Protein AF-0000000074539553 (afdb_homodimer)

Sequence (366 aa):
MFPEIEEIRRKRKKLGLSQKKLAELVGVSQPLIARIEAGKFDPKLSLVKKMLRVLEEIEGGRVEARVVMNSPVIFVSPSDSLKTVAELMTEKEISQLPVMENDKLVGGVTEADVVRAVLEKGEGAESIRVREVMGDPFPVVDPEESVNVVSKLLMEHPAVLVVQGEKVVGIITKQDVMRFLTKMFPEIEEIRRKRKKLGLSQKKLAELVGVSQPLIARIEAGKFDPKLSLVKKMLRVLEEIEGGRVEARVVMNSPVIFVSPSDSLKTVAELMTEKEISQLPVMENDKLVGGVTEADVVRAVLEKGEGAESIRVREVMGDPFPVVDPEESVNVVSKLLMEHPAVLVVQGEKVVGIITKQDVMRFLTK

Radius of gyration: 26.43 Å; Cα contacts (8 Å, |Δi|>4): 628; chains: 2; bounding box: 55×88×48 Å

Structure (mmCIF, N/CA/C/O backbone):
data_AF-0000000074539553-model_v1
#
loop_
_entity.id
_entity.type
_entity.pdbx_description
1 polymer 'Inosine monophosphate dehydrogenase (GuaB-2)'
#
loop_
_atom_site.group_PDB
_atom_site.id
_atom_site.type_symbol
_atom_site.label_atom_id
_atom_site.label_alt_id
_atom_site.label_comp_id
_atom_site.label_asym_id
_atom_site.label_entity_id
_atom_site.label_seq_id
_atom_site.pdbx_PDB_ins_code
_atom_site.Cartn_x
_atom_site.Cartn_y
_atom_site.Cartn_z
_atom_site.occupancy
_atom_site.B_iso_or_equiv
_atom_site.auth_seq_id
_atom_site.auth_comp_id
_atom_site.auth_asym_id
_atom_site.auth_atom_id
_atom_site.pdbx_PDB_model_num
ATOM 1 N N . MET A 1 1 ? 14.641 38.094 13.625 1 54.31 1 MET A N 1
ATOM 2 C CA . MET A 1 1 ? 13.398 37.406 13.93 1 54.31 1 MET A CA 1
ATOM 3 C C . MET A 1 1 ? 13.5 35.938 13.57 1 54.31 1 MET A C 1
ATOM 5 O O . MET A 1 1 ? 14.062 35.594 12.531 1 54.31 1 MET A O 1
ATOM 9 N N . PHE A 1 2 ? 13.281 35.094 14.555 1 71.69 2 PHE A N 1
ATOM 10 C CA . PHE A 1 2 ? 13.477 33.656 14.336 1 71.69 2 PHE A CA 1
ATOM 11 C C . PHE A 1 2 ? 12.477 33.125 13.328 1 71.69 2 PHE A C 1
ATOM 13 O O . PHE A 1 2 ? 11.305 33.5 13.344 1 71.69 2 PHE A O 1
ATOM 20 N N . PRO A 1 3 ? 12.953 32.625 12.219 1 73.06 3 PRO A N 1
ATOM 21 C CA . PRO A 1 3 ? 12.109 32.094 11.148 1 73.06 3 PRO A CA 1
ATOM 22 C C . PRO A 1 3 ? 10.867 31.375 11.688 1 73.06 3 PRO A C 1
ATOM 24 O O . PRO A 1 3 ? 9.789 31.453 11.086 1 73.06 3 PRO A O 1
ATOM 27 N N . GLU A 1 4 ? 10.984 30.859 12.805 1 80.75 4 GLU A N 1
ATOM 28 C CA . GLU A 1 4 ? 9.867 30.125 13.398 1 80.75 4 GLU A CA 1
ATOM 29 C C . GLU A 1 4 ? 8.773 31.094 13.867 1 80.75 4 GLU A C 1
ATOM 31 O O . GLU A 1 4 ? 7.582 30.781 13.766 1 80.75 4 GLU A O 1
ATOM 36 N N . ILE A 1 5 ? 9.219 32.281 14.367 1 86.06 5 ILE A N 1
ATOM 37 C CA . ILE A 1 5 ? 8.266 33.25 14.875 1 86.06 5 ILE A CA 1
ATOM 38 C C . ILE A 1 5 ? 7.453 33.844 13.727 1 86.06 5 ILE A C 1
ATOM 40 O O . ILE A 1 5 ? 6.238 34 13.836 1 86.06 5 ILE A O 1
ATOM 44 N N . GLU A 1 6 ? 8.125 34.125 12.641 1 87.62 6 GLU A N 1
ATOM 45 C CA . GLU A 1 6 ? 7.453 34.625 11.438 1 87.62 6 GLU A CA 1
ATOM 46 C C . GLU A 1 6 ? 6.457 33.594 10.914 1 87.62 6 GLU A C 1
ATOM 48 O O . GLU A 1 6 ? 5.375 33.969 10.445 1 87.62 6 GLU A O 1
ATOM 53 N N . GLU A 1 7 ? 6.816 32.375 10.992 1 84.69 7 GLU A N 1
ATOM 54 C CA . GLU A 1 7 ? 5.949 31.297 10.555 1 84.69 7 GLU A CA 1
ATOM 55 C C . GLU A 1 7 ? 4.688 31.219 11.406 1 84.69 7 GLU A C 1
ATOM 57 O O . GLU A 1 7 ? 3.598 30.953 10.891 1 84.69 7 GLU A O 1
ATOM 62 N N . ILE A 1 8 ? 4.824 31.5 12.68 1 88.06 8 ILE A N 1
ATOM 63 C CA . ILE A 1 8 ? 3.688 31.453 13.594 1 88.06 8 ILE A CA 1
ATOM 64 C C . ILE A 1 8 ? 2.684 32.531 13.219 1 88.06 8 ILE A C 1
ATOM 66 O O . ILE A 1 8 ? 1.488 32.281 13.086 1 88.06 8 ILE A O 1
ATOM 70 N N . ARG A 1 9 ? 3.189 33.719 13.016 1 88.56 9 ARG A N 1
ATOM 71 C CA . ARG A 1 9 ? 2.336 34.812 12.633 1 88.56 9 ARG A CA 1
ATOM 72 C C . ARG A 1 9 ? 1.644 34.531 11.297 1 88.56 9 ARG A C 1
ATOM 74 O O . ARG A 1 9 ? 0.428 34.719 11.18 1 88.56 9 ARG A O 1
ATOM 81 N N . ARG A 1 10 ? 2.406 34.094 10.367 1 86.81 10 ARG A N 1
ATOM 82 C CA . ARG A 1 10 ? 1.883 33.812 9.031 1 86.81 10 ARG A CA 1
ATOM 83 C C . ARG A 1 10 ? 0.799 32.75 9.078 1 86.81 10 ARG A C 1
ATOM 85 O O . ARG A 1 10 ? -0.28 32.906 8.508 1 86.81 10 ARG A O 1
ATOM 92 N N . LYS A 1 11 ? 1.085 31.641 9.758 1 81.19 11 LYS A N 1
ATOM 93 C CA . LYS A 1 11 ? 0.145 30.531 9.859 1 81.19 11 LYS A CA 1
ATOM 94 C C . LYS A 1 11 ? -1.115 30.938 10.617 1 81.19 11 LYS A C 1
ATOM 96 O O . LYS A 1 11 ? -2.227 30.578 10.219 1 81.19 11 LYS A O 1
ATOM 101 N N . ARG A 1 12 ? -0.962 31.719 11.664 1 88.31 12 ARG A N 1
ATOM 102 C CA . ARG A 1 12 ? -2.105 32.188 12.445 1 88.31 12 ARG A CA 1
ATOM 103 C C . ARG A 1 12 ? -3.031 33.062 11.586 1 88.31 12 ARG A C 1
ATOM 105 O O . ARG A 1 12 ? -4.246 32.844 11.562 1 88.31 12 ARG A O 1
ATOM 112 N N . LYS A 1 13 ? -2.404 33.938 10.844 1 87.44 13 LYS A N 1
ATOM 113 C CA . LYS A 1 13 ? -3.188 34.844 9.992 1 87.44 13 LYS A CA 1
ATOM 114 C C . LYS A 1 13 ? -3.867 34.062 8.867 1 87.44 13 LYS A C 1
ATOM 116 O O . LYS A 1 13 ? -5.039 34.312 8.562 1 87.44 13 LYS A O 1
ATOM 121 N N . LYS A 1 14 ? -3.086 33.156 8.328 1 79.75 14 LYS A N 1
ATOM 122 C CA . LYS A 1 14 ? -3.629 32.312 7.254 1 79.75 14 LYS A CA 1
ATOM 123 C C . LYS A 1 14 ? -4.836 31.516 7.734 1 79.75 14 LYS A C 1
ATOM 125 O O . LYS A 1 14 ? -5.789 31.312 6.98 1 79.75 14 LYS A O 1
ATOM 130 N N . LEU A 1 15 ? -4.801 31.062 9 1 80.06 15 LEU A N 1
ATOM 131 C CA . LEU A 1 15 ? -5.84 30.234 9.602 1 80.06 15 LEU A CA 1
ATOM 132 C C . LEU A 1 15 ? -6.98 31.094 10.133 1 80.06 15 LEU A C 1
ATOM 134 O O . LEU A 1 15 ? -7.973 30.578 10.648 1 80.06 15 LEU A O 1
ATOM 138 N N . GLY A 1 16 ? -6.75 32.438 10.023 1 81.12 16 GLY A N 1
ATOM 139 C CA . GLY A 1 16 ? -7.754 33.375 10.508 1 81.12 16 GLY A CA 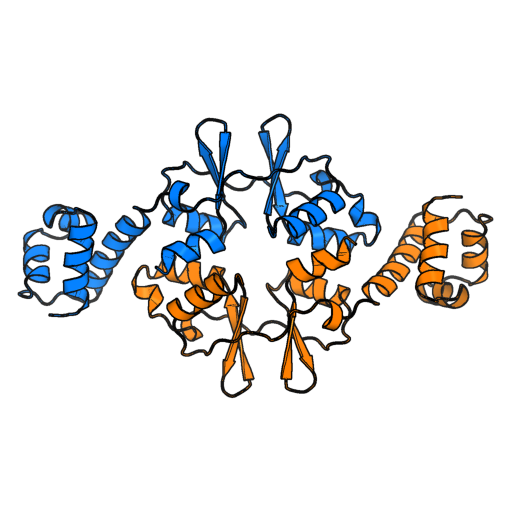1
ATOM 140 C C . GLY A 1 16 ? -7.848 33.406 12.023 1 81.12 16 GLY A C 1
ATOM 141 O O . GLY A 1 16 ? -8.906 33.719 12.578 1 81.12 16 GLY A O 1
ATOM 142 N N . LEU A 1 17 ? -6.77 33.062 12.664 1 87.75 17 LEU A N 1
ATOM 143 C CA . LEU A 1 17 ? -6.766 33.062 14.117 1 87.75 17 LEU A CA 1
ATOM 144 C C . LEU A 1 17 ? -6.289 34.406 14.656 1 87.75 17 LEU A C 1
ATOM 146 O O . LEU A 1 17 ? -5.301 34.969 14.164 1 87.75 17 LEU A O 1
ATOM 150 N N . SER A 1 18 ? -7.023 34.938 15.648 1 91.19 18 SER A N 1
ATOM 151 C CA . SER A 1 18 ? -6.516 36.094 16.406 1 91.19 18 SER A CA 1
ATOM 152 C C . SER A 1 18 ? -5.402 35.656 17.359 1 91.19 18 SER A C 1
ATOM 154 O O . SER A 1 18 ? -5.211 34.469 17.609 1 91.19 18 SER A O 1
ATOM 156 N N . GLN A 1 19 ? -4.684 36.719 17.719 1 93.94 19 GLN A N 1
ATOM 157 C CA . GLN A 1 19 ? -3.664 36.438 18.734 1 93.94 19 GLN A CA 1
ATOM 158 C C . GLN A 1 19 ? -4.293 35.938 20.031 1 93.94 19 GLN A C 1
ATOM 160 O O . GLN A 1 19 ? -3.73 35.094 20.703 1 93.94 19 GLN A O 1
ATOM 165 N N . LYS A 1 20 ? -5.445 36.375 20.297 1 93.88 20 LYS A N 1
ATOM 166 C CA . LYS A 1 20 ? -6.199 35.969 21.469 1 93.88 20 LYS A CA 1
ATOM 167 C C . LYS A 1 20 ? -6.555 34.469 21.375 1 93.88 20 LYS A C 1
ATOM 169 O O . LYS A 1 20 ? -6.355 33.719 22.344 1 93.88 20 LYS A O 1
ATOM 174 N N . LYS A 1 21 ? -7 34.094 20.281 1 91.81 21 LYS A N 1
ATOM 175 C CA . LYS A 1 21 ? -7.43 32.719 20.094 1 91.81 21 LYS A CA 1
ATOM 176 C C . LYS A 1 21 ? -6.246 31.75 20.172 1 91.81 21 LYS A C 1
ATOM 178 O O . LYS A 1 21 ? -6.344 30.672 20.766 1 91.81 21 LYS A O 1
ATOM 183 N N . LEU A 1 22 ? -5.195 32.125 19.531 1 93.12 22 LEU A N 1
ATOM 184 C CA . LEU A 1 22 ? -4.004 31.297 19.625 1 93.12 22 LEU A CA 1
ATOM 185 C C . LEU A 1 22 ? -3.539 31.156 21.062 1 93.12 22 LEU A C 1
ATOM 187 O O . LEU A 1 22 ? -3.176 30.047 21.5 1 93.12 22 LEU A O 1
ATOM 191 N N . ALA A 1 23 ? -3.562 32.25 21.828 1 94.25 23 ALA A N 1
ATOM 192 C CA . ALA A 1 23 ? -3.168 32.25 23.234 1 94.25 23 ALA A CA 1
ATOM 193 C C . ALA A 1 23 ? -4.016 31.266 24.031 1 94.25 23 ALA A C 1
ATOM 195 O O . ALA A 1 23 ? -3.488 30.484 24.828 1 94.25 23 ALA A O 1
ATOM 196 N N . GLU A 1 24 ? -5.27 31.281 23.766 1 92.25 24 GLU A N 1
ATOM 197 C CA . GLU A 1 24 ? -6.199 30.375 24.438 1 92.25 24 GLU A CA 1
ATOM 198 C C . GLU A 1 24 ? -5.867 28.922 24.141 1 92.25 24 GLU A C 1
ATOM 200 O O . GLU A 1 24 ? -5.883 28.078 25.047 1 92.25 24 GLU A O 1
ATOM 205 N N . LEU A 1 25 ? -5.527 28.688 22.938 1 88.44 25 LEU A N 1
ATOM 206 C CA . LEU A 1 25 ? -5.281 27.328 22.484 1 88.44 25 LEU A CA 1
ATOM 207 C C . LEU A 1 25 ? -3.965 26.797 23.047 1 88.44 25 LEU A C 1
ATOM 209 O O . LEU A 1 25 ? -3.852 25.609 23.359 1 88.44 25 LEU A O 1
ATOM 213 N N . VAL A 1 26 ? -3.041 27.641 23.188 1 91.5 26 VAL A N 1
ATOM 214 C CA . VAL A 1 26 ? -1.708 27.281 23.641 1 91.5 26 VAL A CA 1
ATOM 215 C C . VAL A 1 26 ? -1.676 27.266 25.172 1 91.5 26 VAL A C 1
ATOM 217 O O . VAL A 1 26 ? -0.906 26.516 25.781 1 91.5 26 VAL A O 1
ATOM 220 N N . GLY A 1 27 ? -2.535 28 25.75 1 92.12 27 GLY A N 1
ATOM 221 C CA . GLY A 1 27 ? -2.596 28.094 27.203 1 92.12 27 GLY A CA 1
ATOM 222 C C . GLY A 1 27 ? -1.69 29.188 27.766 1 92.12 27 GLY A C 1
ATOM 223 O O . GLY A 1 27 ? -1.019 28.969 28.781 1 92.12 27 GLY A O 1
ATOM 224 N N . VAL A 1 28 ? -1.568 30.266 27.078 1 94.81 28 VAL A N 1
ATOM 225 C CA . VAL A 1 28 ? -0.784 31.406 27.531 1 94.81 28 VAL A CA 1
ATOM 226 C C . VAL A 1 28 ? -1.599 32.688 27.375 1 94.81 28 VAL A C 1
ATOM 228 O O . VAL A 1 28 ? -2.736 32.656 26.906 1 94.81 28 VAL A O 1
ATOM 231 N N . SER A 1 29 ? -0.999 33.781 27.844 1 94.38 29 SER A N 1
ATOM 232 C CA . SER A 1 29 ? -1.688 35.062 27.734 1 94.38 29 SER A CA 1
ATOM 233 C C . SER A 1 29 ? -1.54 35.656 26.344 1 94.38 29 SER A C 1
ATOM 235 O O . SER A 1 29 ? -0.539 35.406 25.656 1 94.38 29 SER A O 1
ATOM 237 N N . GLN A 1 30 ? -2.604 36.469 25.891 1 94.94 30 GLN A N 1
ATOM 238 C CA . GLN A 1 30 ? -2.578 37.094 24.578 1 94.94 30 GLN A CA 1
ATOM 239 C C . GLN A 1 30 ? -1.402 38.062 24.453 1 94.94 30 GLN A C 1
ATOM 241 O O . GLN A 1 30 ? -0.729 38.125 23.422 1 94.94 30 GLN A O 1
ATOM 246 N N . PRO A 1 31 ? -1.051 38.844 25.547 1 95.31 31 PRO A N 1
ATOM 247 C CA . PRO A 1 31 ? 0.094 39.75 25.422 1 95.31 31 PRO A CA 1
ATOM 248 C C . PRO A 1 31 ? 1.406 39 25.172 1 95.31 31 PRO A C 1
ATOM 250 O O . PRO A 1 31 ? 2.256 39.469 24.422 1 95.31 31 PRO A O 1
ATOM 253 N N . LEU A 1 32 ? 1.465 37.844 25.703 1 94.62 32 LEU A N 1
ATOM 254 C CA . LEU A 1 32 ? 2.67 37.062 25.469 1 94.62 32 LEU A CA 1
ATOM 255 C C . LEU A 1 32 ? 2.801 36.688 24 1 94.62 32 LEU A C 1
ATOM 257 O O . LEU A 1 32 ? 3.881 36.812 23.422 1 94.62 32 LEU A O 1
ATOM 261 N N . ILE A 1 33 ? 1.678 36.188 23.406 1 95.06 33 ILE A N 1
ATOM 262 C CA . ILE A 1 33 ? 1.68 35.875 21.984 1 95.06 33 ILE A CA 1
ATOM 263 C C . ILE A 1 33 ? 2.072 37.125 21.172 1 95.06 33 ILE A C 1
ATOM 265 O O . ILE A 1 33 ? 2.883 37.031 20.25 1 95.06 33 ILE A O 1
ATOM 269 N N . ALA A 1 34 ? 1.553 38.312 21.516 1 94 34 ALA A N 1
ATOM 270 C CA . ALA A 1 34 ? 1.818 39.562 20.828 1 94 34 ALA A CA 1
ATOM 271 C C . ALA A 1 34 ? 3.299 39.938 20.891 1 94 34 ALA A C 1
ATOM 273 O O . ALA A 1 34 ? 3.895 40.312 19.891 1 94 34 ALA A O 1
ATOM 274 N N . ARG A 1 35 ? 3.9 39.719 22.047 1 94 35 ARG A N 1
ATOM 275 C CA . ARG A 1 35 ? 5.309 40.062 22.234 1 94 35 ARG A CA 1
ATOM 276 C C . ARG A 1 35 ? 6.203 39.094 21.438 1 94 35 ARG A C 1
ATOM 278 O O . ARG A 1 35 ? 7.219 39.531 20.891 1 94 35 ARG A O 1
ATOM 285 N N . ILE A 1 36 ? 5.758 37.906 21.375 1 93.06 36 ILE A N 1
ATOM 286 C CA . ILE A 1 36 ? 6.516 36.906 20.625 1 93.06 36 ILE A CA 1
ATOM 287 C C . ILE A 1 36 ? 6.492 37.25 19.141 1 93.06 36 ILE A C 1
ATOM 289 O O . ILE A 1 36 ? 7.543 37.312 18.5 1 93.06 36 ILE A O 1
ATOM 293 N N . GLU A 1 37 ? 5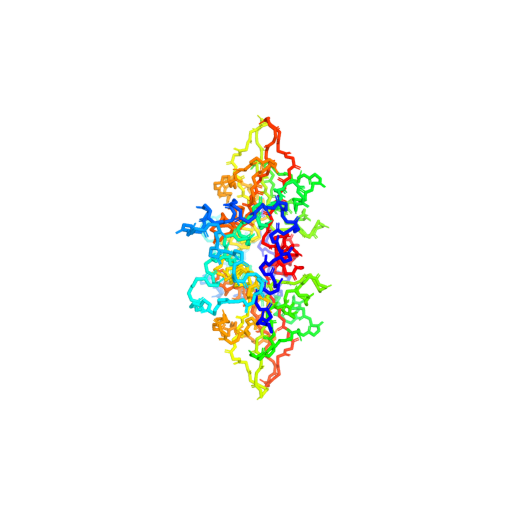.281 37.5 18.594 1 92.56 37 GLU A N 1
ATOM 294 C CA . GLU A 1 37 ? 5.125 37.75 17.172 1 92.56 37 GLU A CA 1
ATOM 295 C C . GLU A 1 37 ? 5.805 39.062 16.766 1 92.56 37 GLU A C 1
ATOM 297 O O . GLU A 1 37 ? 6.238 39.219 15.617 1 92.56 37 GLU A O 1
ATOM 302 N N . ALA A 1 38 ? 6.008 40.062 17.719 1 90.81 38 ALA A N 1
ATOM 303 C CA . ALA A 1 38 ? 6.637 41.344 17.453 1 90.81 38 ALA A CA 1
ATOM 304 C C . ALA A 1 38 ? 8.148 41.25 17.625 1 90.81 38 ALA A C 1
ATOM 306 O O . ALA A 1 38 ? 8.867 42.219 17.359 1 90.81 38 ALA A O 1
ATOM 307 N N . GLY A 1 39 ? 8.602 40.094 18.094 1 88.19 39 GLY A N 1
ATOM 308 C CA . GLY A 1 39 ? 10.031 39.938 18.312 1 88.19 39 GLY A CA 1
ATOM 309 C C . GLY A 1 39 ? 10.508 40.562 19.594 1 88.19 39 GLY A C 1
ATOM 310 O O . GLY A 1 39 ? 11.703 40.812 19.766 1 88.19 39 GLY A O 1
ATOM 311 N N . LYS A 1 40 ? 9.672 40.906 20.484 1 90.38 40 LYS A N 1
ATOM 312 C CA . LYS A 1 40 ? 10.008 41.594 21.719 1 90.38 40 LYS A CA 1
ATOM 313 C C . LYS A 1 40 ? 10.164 40.625 22.891 1 90.38 40 LYS A C 1
ATOM 315 O O . LYS A 1 40 ? 10.414 41.031 24.016 1 90.38 40 LYS A O 1
ATOM 320 N N . PHE A 1 41 ? 9.844 39.406 22.812 1 87.75 41 PHE A N 1
ATOM 321 C CA . PHE A 1 41 ? 10 38.312 23.781 1 87.75 41 PHE A CA 1
ATOM 322 C C . PHE A 1 41 ? 10.625 37.094 23.141 1 87.75 41 PHE A C 1
ATOM 324 O O . PHE A 1 41 ? 10.188 36.656 22.062 1 87.75 41 PHE A O 1
ATOM 331 N N . ASP A 1 42 ? 11.703 36.594 23.656 1 87.56 42 ASP A N 1
ATOM 332 C CA . ASP A 1 42 ? 12.375 35.375 23.188 1 87.56 42 ASP A CA 1
ATOM 333 C C . ASP A 1 42 ? 11.805 34.156 23.891 1 87.56 42 ASP A C 1
ATOM 335 O O . ASP A 1 42 ? 12.203 33.812 25.016 1 87.56 42 ASP A O 1
ATOM 339 N N . PRO A 1 43 ? 10.82 33.406 23.344 1 89.25 43 PRO A N 1
ATOM 340 C CA . PRO A 1 43 ? 10.172 32.281 24 1 89.25 43 PRO A CA 1
ATOM 341 C C . PRO A 1 43 ? 11.062 31.031 24.047 1 89.25 43 PRO A C 1
ATOM 343 O O . PRO A 1 43 ? 12.047 30.938 23.312 1 89.25 43 PRO A O 1
ATOM 346 N N . LYS A 1 44 ? 10.812 30.156 25.031 1 90.75 44 LYS A N 1
ATOM 347 C CA . LYS A 1 44 ? 11.438 28.828 25.016 1 90.75 44 LYS A CA 1
ATOM 348 C C . LYS A 1 44 ? 11.055 28.047 23.766 1 90.75 44 LYS A C 1
ATOM 350 O O . LYS A 1 44 ? 9.961 28.234 23.219 1 90.75 44 LYS A O 1
ATOM 355 N N . LEU A 1 45 ? 11.945 27.297 23.328 1 82.5 45 LEU A N 1
ATOM 356 C CA . LEU A 1 45 ? 11.719 26.469 22.156 1 82.5 45 LEU A CA 1
ATOM 357 C C . LEU A 1 45 ? 10.477 25.609 22.328 1 82.5 45 LEU A C 1
ATOM 359 O O . LEU A 1 45 ? 9.734 25.375 21.359 1 82.5 45 LEU A O 1
ATOM 363 N N . SER A 1 46 ? 10.234 25.141 23.547 1 82.94 46 SER A N 1
ATOM 364 C CA . SER A 1 46 ? 9.078 24.297 23.844 1 82.94 46 SER A CA 1
ATOM 365 C C . SER A 1 46 ? 7.77 25.031 23.547 1 82.94 46 SER A C 1
ATOM 367 O O . SER A 1 46 ? 6.832 24.438 23 1 82.94 46 SER A O 1
ATOM 369 N N . LEU A 1 47 ? 7.746 26.312 23.891 1 87 47 LEU A N 1
ATOM 370 C CA . LEU A 1 47 ? 6.547 27.109 23.656 1 87 47 LEU A CA 1
ATOM 371 C C . LEU A 1 47 ? 6.348 27.359 22.156 1 87 47 LEU A C 1
ATOM 373 O O . LEU A 1 47 ? 5.234 27.234 21.641 1 87 47 LEU A O 1
ATOM 377 N N . VAL A 1 48 ? 7.422 27.672 21.422 1 86.5 48 VAL A N 1
ATOM 378 C CA . VAL A 1 48 ? 7.371 27.875 19.969 1 86.5 48 VAL A CA 1
ATOM 379 C C . VAL A 1 48 ? 6.871 26.609 19.281 1 86.5 48 VAL A C 1
ATOM 381 O O . VAL A 1 48 ? 6 26.672 18.422 1 86.5 48 VAL A O 1
ATOM 384 N N . LYS A 1 49 ? 7.363 25.484 19.719 1 79.06 49 LYS A N 1
ATOM 385 C CA . LYS A 1 49 ? 6.941 24.188 19.172 1 79.06 49 LYS A CA 1
ATOM 386 C C . LYS A 1 49 ? 5.465 23.938 19.438 1 79.06 49 LYS A C 1
ATOM 388 O O . LYS A 1 49 ? 4.746 23.422 18.578 1 79.06 49 LYS A O 1
ATOM 393 N N . LYS A 1 50 ? 5.039 24.266 20.641 1 82.88 50 LYS A N 1
ATOM 394 C CA . LYS A 1 50 ? 3.639 24.078 21 1 82.88 50 LYS A CA 1
ATOM 395 C C . LYS A 1 50 ? 2.723 24.938 20.125 1 82.88 50 LYS A C 1
ATOM 397 O O . LYS A 1 50 ? 1.693 24.453 19.656 1 82.88 50 LYS A O 1
ATOM 402 N N . MET A 1 51 ? 3.1 26.25 19.922 1 87.62 51 MET A N 1
ATOM 403 C CA . MET A 1 51 ? 2.312 27.141 19.078 1 87.62 51 MET A CA 1
ATOM 404 C C . MET A 1 51 ? 2.213 26.594 17.656 1 87.62 51 MET A C 1
ATOM 406 O O . MET A 1 51 ? 1.127 26.547 17.078 1 87.62 51 MET A O 1
ATOM 410 N N . LEU A 1 52 ? 3.369 26.141 17.156 1 80.44 52 LEU A N 1
ATOM 411 C CA . LEU A 1 52 ? 3.391 25.609 15.797 1 80.44 52 LEU A CA 1
ATOM 412 C C . LEU A 1 52 ? 2.537 24.344 15.703 1 80.44 52 LEU A C 1
ATOM 414 O O . LEU A 1 52 ? 1.831 24.141 14.711 1 80.44 52 LEU A O 1
ATOM 418 N N . ARG A 1 53 ? 2.602 23.516 16.703 1 72.62 53 ARG A N 1
ATOM 419 C CA . ARG A 1 53 ? 1.794 22.297 16.75 1 72.62 53 ARG A CA 1
ATOM 420 C C . ARG A 1 53 ? 0.306 22.625 16.703 1 72.62 53 ARG A C 1
ATOM 422 O O . ARG A 1 53 ? -0.455 21.984 15.984 1 72.62 53 ARG A O 1
ATOM 429 N N . VAL A 1 54 ? -0.126 23.562 17.516 1 77 54 VAL A N 1
ATOM 430 C CA . VAL A 1 54 ? -1.529 23.969 17.562 1 77 54 VAL A CA 1
ATOM 431 C C . VAL A 1 54 ? -1.967 24.484 16.203 1 77 54 VAL A C 1
ATOM 433 O O . VAL A 1 54 ? -3.035 24.125 15.703 1 77 54 VAL A O 1
ATOM 436 N N . LEU A 1 55 ? -1.11 25.281 15.578 1 77.56 55 LEU A N 1
ATOM 437 C CA . LEU A 1 55 ? -1.453 25.844 14.281 1 77.56 55 LEU A CA 1
ATOM 438 C C . LEU A 1 55 ? -1.54 24.75 13.219 1 77.56 55 LEU A C 1
ATOM 440 O O . LEU A 1 55 ? -2.426 24.766 12.359 1 77.56 55 LEU A O 1
ATOM 444 N N . GLU A 1 56 ? -0.627 23.828 13.258 1 70.31 56 GLU A N 1
ATOM 445 C CA . GLU A 1 56 ? -0.638 22.719 12.32 1 70.31 56 GLU A CA 1
ATOM 446 C C . GLU A 1 56 ? -1.885 21.844 12.5 1 70.31 56 GLU A C 1
ATOM 448 O O . GLU A 1 56 ? -2.473 21.391 11.523 1 70.31 56 GLU A O 1
ATOM 453 N N . GLU A 1 57 ? -2.117 21.625 13.68 1 67.38 57 GLU A N 1
ATOM 454 C CA . GLU A 1 57 ? -3.326 20.875 13.992 1 67.38 57 GLU A CA 1
ATOM 455 C C . GLU A 1 57 ? -4.566 21.547 13.422 1 67.38 57 GLU A C 1
ATOM 457 O O . GLU A 1 57 ? -5.469 20.875 12.906 1 67.38 57 GLU A O 1
ATOM 462 N N . ILE A 1 58 ? -4.438 22.828 13.555 1 68.81 58 ILE A N 1
ATOM 463 C CA . ILE A 1 58 ? -5.57 23.578 13.031 1 68.81 58 ILE A CA 1
ATOM 464 C C . ILE A 1 58 ? -5.562 23.547 11.508 1 68.81 58 ILE A C 1
ATOM 466 O O . ILE A 1 58 ? -6.609 23.391 10.875 1 68.81 58 ILE A O 1
ATOM 470 N N . GLU A 1 59 ? -4.348 23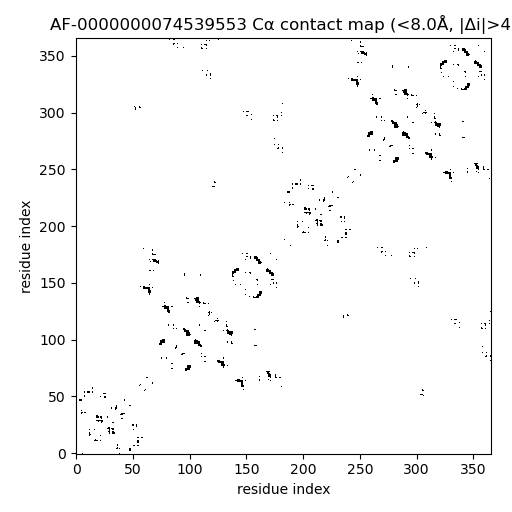.734 11 1 65.31 59 GLU A N 1
ATOM 471 C CA . GLU A 1 59 ? -4.234 23.672 9.547 1 65.31 59 GLU A CA 1
ATOM 472 C C . GLU A 1 59 ? -4.641 22.297 9.016 1 65.31 59 GLU A C 1
ATOM 474 O O . GLU A 1 59 ? -5.348 22.203 8.008 1 65.31 59 GLU A O 1
ATOM 479 N N . GLY A 1 60 ? -3.846 21.203 9.492 1 61.75 60 GLY A N 1
ATOM 480 C CA . GLY A 1 60 ? -4.246 19.844 9.156 1 61.75 60 GLY A CA 1
ATOM 481 C C . GLY A 1 60 ? -5.711 19.578 9.445 1 61.75 60 GLY A C 1
ATOM 482 O O . GLY A 1 60 ? -6.348 18.781 8.742 1 61.75 60 GLY A O 1
ATOM 483 N N . GLY A 1 61 ? -6.082 20.234 10.555 1 60.41 61 GLY A N 1
ATOM 484 C CA . GLY A 1 61 ? -7.496 20.203 10.906 1 60.41 61 GLY A CA 1
ATOM 485 C C . GLY A 1 61 ? -8.375 20.891 9.883 1 60.41 61 GLY A C 1
ATOM 486 O O . GLY A 1 61 ? -9.594 20.688 9.867 1 60.41 61 GLY A O 1
ATOM 487 N N . ARG A 1 62 ? -7.668 21.672 9.023 1 68.81 62 ARG A N 1
ATOM 488 C CA . ARG A 1 62 ? -8.469 22.484 8.117 1 68.81 62 ARG A CA 1
ATOM 489 C C . ARG A 1 62 ? -8.734 21.75 6.809 1 68.81 62 ARG A C 1
ATOM 491 O O . ARG A 1 62 ? -9.742 22 6.145 1 68.81 62 ARG A O 1
ATOM 498 N N . VAL A 1 63 ? -7.859 20.719 6.574 1 83.06 63 VAL A N 1
ATOM 499 C CA . VAL A 1 63 ? -8.164 19.984 5.344 1 83.06 63 VAL A CA 1
ATOM 500 C C . VAL A 1 63 ? -9.148 18.859 5.637 1 83.06 63 VAL A C 1
ATOM 502 O O . VAL A 1 63 ? -8.898 18.016 6.5 1 83.06 63 VAL A O 1
ATOM 505 N N . GLU A 1 64 ? -10.203 19.016 4.957 1 90.69 64 GLU A N 1
ATOM 506 C CA . GLU A 1 64 ? -11.281 18.062 5.18 1 90.69 64 GLU A CA 1
ATOM 507 C C . GLU A 1 64 ? -11.094 16.812 4.324 1 90.69 64 GLU A C 1
ATOM 509 O O . GLU A 1 64 ? -10.453 16.859 3.275 1 90.69 64 GLU A O 1
ATOM 514 N N . ALA A 1 65 ? -11.688 15.664 4.812 1 95.88 65 ALA A N 1
ATOM 515 C CA . ALA A 1 65 ? -11.641 14.383 4.109 1 95.88 65 ALA A CA 1
ATOM 516 C C . ALA A 1 65 ? -12.117 14.531 2.67 1 95.88 65 ALA A C 1
ATOM 518 O O . ALA A 1 65 ? -11.531 13.961 1.751 1 95.88 65 ALA A O 1
ATOM 519 N N . ARG A 1 66 ? -13.086 15.367 2.422 1 95.44 66 ARG A N 1
ATOM 520 C CA . ARG A 1 66 ? -13.688 15.5 1.101 1 95.44 66 ARG A CA 1
ATOM 521 C C . ARG A 1 66 ? -12.688 16.078 0.103 1 95.44 66 ARG A C 1
ATOM 523 O O . ARG A 1 66 ? -12.82 15.883 -1.105 1 95.44 66 ARG A O 1
ATOM 530 N N . VAL A 1 67 ? -11.695 16.812 0.591 1 92.81 67 VAL A N 1
ATOM 531 C CA . VAL A 1 67 ? -10.719 17.484 -0.26 1 92.81 67 VAL A CA 1
ATOM 532 C C . VAL A 1 67 ? -9.688 16.484 -0.77 1 92.81 67 VAL A C 1
ATOM 534 O O . VAL A 1 67 ? -9.156 16.641 -1.871 1 92.81 67 VAL A O 1
ATOM 537 N N . VAL A 1 68 ? -9.492 15.383 -0.018 1 94.56 68 VAL A N 1
ATOM 538 C CA . VAL A 1 68 ? -8.359 14.516 -0.348 1 94.56 68 VAL A CA 1
ATOM 539 C C . VAL A 1 68 ? -8.875 13.172 -0.872 1 94.56 68 VAL A C 1
ATOM 541 O O . VAL A 1 68 ? -8.109 12.367 -1.397 1 94.56 68 VAL A O 1
ATOM 544 N N . MET A 1 69 ? -10.148 12.953 -0.737 1 96.88 69 MET A N 1
ATOM 545 C CA . MET A 1 69 ? -10.703 11.648 -1.078 1 96.88 69 MET A CA 1
ATOM 546 C C . MET A 1 69 ? -10.742 11.453 -2.59 1 96.88 69 MET A C 1
ATOM 548 O O . MET A 1 69 ? -10.75 12.422 -3.346 1 96.88 69 MET A O 1
ATOM 552 N N . ASN A 1 70 ? -10.672 10.188 -3.014 1 97.25 70 ASN A N 1
ATOM 553 C CA . ASN A 1 70 ? -10.984 9.812 -4.387 1 97.25 70 ASN A CA 1
ATOM 554 C C . ASN A 1 70 ? -12.453 9.43 -4.539 1 97.25 70 ASN A C 1
ATOM 556 O O . ASN A 1 70 ? -13.031 8.789 -3.656 1 97.25 70 ASN A O 1
ATOM 560 N N . SER A 1 71 ? -13.031 9.93 -5.613 1 97.12 71 SER A N 1
ATOM 561 C CA . SER A 1 71 ? -14.43 9.664 -5.949 1 97.12 71 SER A CA 1
ATOM 562 C C . SER A 1 71 ? -14.609 9.484 -7.453 1 97.12 71 SER A C 1
ATOM 564 O O . SER A 1 71 ? -13.914 10.125 -8.25 1 97.12 71 SER A O 1
ATOM 566 N N . PRO A 1 72 ? -15.562 8.547 -7.926 1 96.62 72 PRO A N 1
ATOM 567 C CA . PRO A 1 72 ? -16.406 7.641 -7.141 1 96.62 72 PRO A CA 1
ATOM 568 C C . PRO A 1 72 ? -15.641 6.43 -6.613 1 96.62 72 PRO A C 1
ATOM 570 O O . PRO A 1 72 ? -14.516 6.168 -7.043 1 96.62 72 PRO A O 1
ATOM 573 N N . VAL A 1 73 ? -16.25 5.758 -5.664 1 97.56 73 VAL A N 1
ATOM 574 C CA . VAL A 1 73 ? -15.641 4.574 -5.066 1 97.56 73 VAL A CA 1
ATOM 575 C C . VAL A 1 73 ? -16.031 3.332 -5.867 1 97.56 73 VAL A C 1
ATOM 577 O O . VAL A 1 73 ? -17.203 3.176 -6.25 1 97.56 73 VAL A O 1
ATOM 580 N N . ILE A 1 74 ? -15.062 2.496 -6.109 1 97.94 74 ILE A N 1
ATOM 581 C CA . ILE A 1 74 ? -15.312 1.214 -6.758 1 97.94 74 ILE A CA 1
ATOM 582 C C . ILE A 1 74 ? -15.531 0.135 -5.699 1 97.94 74 ILE A C 1
ATOM 584 O O . ILE A 1 74 ? -14.75 0.013 -4.758 1 97.94 74 ILE A O 1
ATOM 588 N N . PHE A 1 75 ? -16.547 -0.628 -5.879 1 98 75 PHE A N 1
ATOM 589 C CA . PHE A 1 75 ? -16.922 -1.672 -4.93 1 98 75 PHE A CA 1
ATOM 590 C C . PHE A 1 75 ? -16.891 -3.043 -5.594 1 98 75 PHE A C 1
ATOM 592 O O . PHE A 1 75 ? -16.953 -3.146 -6.82 1 98 75 PHE A O 1
ATOM 599 N N . VAL A 1 76 ? -16.812 -4.008 -4.77 1 98.5 76 VAL A N 1
ATOM 600 C CA . VAL A 1 76 ? -17.062 -5.375 -5.215 1 98.5 76 VAL A CA 1
ATOM 601 C C . VAL A 1 76 ? -18.125 -6.02 -4.32 1 98.5 76 VAL A C 1
ATOM 603 O O . VAL A 1 76 ? -18.438 -5.5 -3.25 1 98.5 76 VAL A O 1
ATOM 606 N N . SER A 1 77 ? -18.641 -7.141 -4.785 1 98.44 77 SER A N 1
ATOM 607 C CA . SER A 1 77 ? -19.609 -7.926 -4.031 1 98.44 77 SER A CA 1
ATOM 608 C C . SER A 1 77 ? -18.953 -9.117 -3.352 1 98.44 77 SER A C 1
ATOM 610 O O . SER A 1 77 ? -17.938 -9.633 -3.834 1 98.44 77 SER A O 1
ATOM 612 N N . PRO A 1 78 ? -19.578 -9.586 -2.248 1 98.31 78 PRO A N 1
ATOM 613 C CA . PRO A 1 78 ? -19.047 -10.805 -1.622 1 98.31 78 PRO A CA 1
ATOM 614 C C . PRO A 1 78 ? -19 -11.992 -2.578 1 98.31 78 PRO A C 1
ATOM 616 O O . PRO A 1 78 ? -18.203 -12.914 -2.389 1 98.31 78 PRO A O 1
ATOM 619 N N . SER A 1 79 ? -19.781 -11.938 -3.646 1 98.19 79 SER A N 1
ATOM 620 C CA . SER A 1 79 ? -19.906 -13.078 -4.547 1 98.19 79 SER A CA 1
ATOM 621 C C . SER A 1 79 ? -18.922 -12.977 -5.711 1 98.19 79 SER A C 1
ATOM 623 O O . SER A 1 79 ? -18.75 -13.93 -6.473 1 98.19 79 SER A O 1
ATOM 625 N N . ASP A 1 80 ? -18.359 -11.836 -5.883 1 97.56 80 ASP A N 1
ATOM 626 C CA . ASP A 1 80 ? -17.359 -11.68 -6.949 1 97.56 80 ASP A CA 1
ATOM 627 C C . ASP A 1 80 ? -16.188 -12.625 -6.738 1 97.56 80 ASP A C 1
ATOM 629 O O . ASP A 1 80 ? -15.867 -12.992 -5.605 1 97.56 80 ASP A O 1
ATOM 633 N N . SER A 1 81 ? -15.523 -13.023 -7.824 1 95.5 81 SER A N 1
ATOM 634 C CA . SER A 1 81 ? -14.344 -13.875 -7.746 1 95.5 81 SER A CA 1
ATOM 635 C C . SER A 1 81 ? -13.078 -13.055 -7.527 1 95.5 81 SER A C 1
ATOM 637 O O . SER A 1 81 ? -13.047 -11.859 -7.844 1 95.5 81 SER A O 1
ATOM 639 N N . LEU A 1 82 ? -12.07 -13.703 -7.016 1 94.12 82 LEU A N 1
ATOM 640 C CA . LEU A 1 82 ? -10.789 -13.031 -6.844 1 94.12 82 LEU A CA 1
ATOM 641 C C . LEU A 1 82 ? -10.18 -12.664 -8.195 1 94.12 82 LEU A C 1
ATOM 643 O O . LEU A 1 82 ? -9.438 -11.688 -8.297 1 94.12 82 LEU A O 1
ATOM 647 N N . LYS A 1 83 ? -10.523 -13.43 -9.164 1 90.38 83 LYS A N 1
ATOM 648 C CA . LYS A 1 83 ? -10.102 -13.055 -10.508 1 90.38 83 LYS A CA 1
ATOM 649 C C . LYS A 1 83 ? -10.633 -11.68 -10.891 1 90.38 83 LYS A C 1
ATOM 651 O O . LYS A 1 83 ? -9.883 -10.828 -11.383 1 90.38 83 LYS A O 1
ATOM 656 N N . THR A 1 84 ? -11.922 -11.508 -10.641 1 93.88 84 THR A N 1
ATOM 657 C CA . THR A 1 84 ? -12.547 -10.219 -10.914 1 93.88 84 THR A CA 1
ATOM 658 C C . THR A 1 84 ? -11.891 -9.109 -10.102 1 93.88 84 THR A C 1
ATOM 660 O O . THR A 1 84 ? -11.609 -8.031 -10.633 1 93.88 84 THR A O 1
ATOM 663 N N . VAL A 1 85 ? -11.633 -9.438 -8.883 1 96.12 85 VAL A N 1
ATOM 664 C CA . VAL A 1 85 ? -11.008 -8.477 -7.977 1 96.12 85 VAL A CA 1
ATOM 665 C C . VAL A 1 85 ? -9.625 -8.094 -8.492 1 96.12 85 VAL A C 1
ATOM 667 O O . VAL A 1 85 ? -9.305 -6.906 -8.602 1 96.12 85 VAL A O 1
ATOM 670 N N . ALA A 1 86 ? -8.828 -9.062 -8.859 1 93.19 86 ALA A N 1
ATOM 671 C CA . ALA A 1 86 ? -7.473 -8.828 -9.344 1 93.19 86 ALA A CA 1
ATOM 672 C C . ALA A 1 86 ? -7.48 -8.016 -10.633 1 93.19 86 ALA A C 1
ATOM 674 O O . ALA A 1 86 ? -6.668 -7.109 -10.805 1 93.19 86 ALA A O 1
ATOM 675 N N . GLU A 1 87 ? -8.391 -8.359 -11.5 1 92.44 87 GLU A N 1
ATOM 676 C CA . GLU A 1 87 ? -8.523 -7.637 -12.766 1 92.44 87 GLU A CA 1
ATOM 677 C C . GLU A 1 87 ? -8.898 -6.176 -12.531 1 92.44 87 GLU A C 1
ATOM 679 O O . GLU A 1 87 ? -8.336 -5.273 -13.148 1 92.44 87 GLU A O 1
ATOM 684 N N . LEU A 1 88 ? -9.82 -6.004 -11.664 1 95.12 88 LEU A N 1
ATOM 685 C CA . LEU A 1 88 ? -10.281 -4.656 -11.336 1 95.12 88 LEU A CA 1
ATOM 686 C C . LEU A 1 88 ? -9.148 -3.834 -10.727 1 95.12 88 LEU A C 1
ATOM 688 O O . LEU A 1 88 ? -8.93 -2.686 -11.117 1 95.12 88 LEU A O 1
ATOM 692 N N . MET A 1 89 ? -8.406 -4.434 -9.789 1 95.69 89 MET A N 1
ATOM 693 C CA . MET A 1 89 ? -7.301 -3.744 -9.133 1 95.69 89 MET A CA 1
ATOM 694 C C . MET A 1 89 ? -6.211 -3.385 -10.133 1 95.69 89 MET A C 1
ATOM 696 O O . MET A 1 89 ? -5.633 -2.299 -10.07 1 95.69 89 MET A O 1
ATOM 700 N N . THR A 1 90 ? -5.988 -4.242 -11.023 1 92.12 90 THR A N 1
ATOM 701 C CA . THR A 1 90 ? -4.965 -4.016 -12.039 1 92.12 90 THR A CA 1
ATOM 702 C C . THR A 1 90 ? -5.402 -2.92 -13.008 1 92.12 90 THR A C 1
ATOM 704 O O . THR A 1 90 ? -4.645 -1.986 -13.281 1 92.12 90 THR A O 1
ATOM 707 N N . GLU A 1 91 ? -6.594 -2.982 -13.5 1 92.75 91 GLU A N 1
ATOM 708 C CA . GLU A 1 91 ? -7.129 -2.043 -14.477 1 92.75 91 GLU A CA 1
ATOM 709 C C . GLU A 1 91 ? -7.211 -0.633 -13.898 1 92.75 91 GLU A C 1
ATOM 711 O O . GLU A 1 91 ? -6.871 0.34 -14.578 1 92.75 91 GLU A O 1
ATOM 716 N N . LYS A 1 92 ? -7.625 -0.566 -12.695 1 94.69 92 LYS A N 1
ATOM 717 C CA . LYS A 1 92 ? -7.871 0.736 -12.078 1 94.69 92 LYS A CA 1
ATOM 718 C C . LYS A 1 92 ? -6.656 1.21 -11.289 1 94.69 92 LYS A C 1
ATOM 720 O O . LYS A 1 92 ? -6.629 2.342 -10.797 1 94.69 92 LYS A O 1
ATOM 725 N N . GLU A 1 93 ? -5.684 0.335 -11.125 1 92.19 93 GLU A N 1
ATOM 726 C CA . GLU A 1 93 ? -4.461 0.616 -10.383 1 92.19 93 GLU A CA 1
ATOM 727 C C . GLU A 1 93 ? -4.77 0.989 -8.93 1 92.19 93 GLU A C 1
ATOM 729 O O . GLU A 1 93 ? -4.305 2.016 -8.438 1 92.19 93 GLU A O 1
ATOM 734 N N . ILE A 1 94 ? -5.602 0.14 -8.305 1 95.25 94 ILE A N 1
ATOM 735 C CA . ILE A 1 94 ? -5.949 0.321 -6.902 1 95.25 94 ILE A CA 1
ATOM 736 C C . ILE A 1 94 ? -5.652 -0.961 -6.129 1 95.25 94 ILE A C 1
ATOM 738 O O . ILE A 1 94 ? -5.59 -2.047 -6.715 1 95.25 94 ILE A O 1
ATOM 742 N N . SER A 1 95 ? -5.48 -0.831 -4.77 1 95.69 95 SER A N 1
ATOM 743 C CA . SER A 1 95 ? -5.055 -1.964 -3.953 1 95.69 95 SER A CA 1
ATOM 744 C C . SER A 1 95 ? -6.098 -2.314 -2.9 1 95.69 95 SER A C 1
ATOM 746 O O . SER A 1 95 ? -5.941 -3.289 -2.162 1 95.69 95 SER A O 1
ATOM 748 N N . GLN A 1 96 ? -7.129 -1.466 -2.756 1 97.25 96 GLN A N 1
ATOM 749 C CA . GLN A 1 96 ? -8.156 -1.642 -1.736 1 97.25 96 GLN A CA 1
ATOM 750 C C . GLN A 1 96 ? -9.555 -1.522 -2.34 1 97.25 96 GLN A C 1
ATOM 752 O O . GLN A 1 96 ? -9.836 -0.579 -3.078 1 97.25 96 GLN A O 1
ATOM 757 N N . LEU A 1 97 ? -10.375 -2.438 -1.985 1 98.5 97 LEU A N 1
ATOM 758 C CA . LEU A 1 97 ? -11.75 -2.424 -2.482 1 98.5 97 LEU A CA 1
ATOM 759 C C . LEU A 1 97 ? -12.742 -2.682 -1.352 1 98.5 97 LEU A C 1
ATOM 761 O O . LEU A 1 97 ? -12.695 -3.732 -0.709 1 98.5 97 LEU A O 1
ATOM 765 N N . PRO A 1 98 ? -13.602 -1.703 -1.079 1 98.69 98 PRO A N 1
ATOM 766 C CA . PRO A 1 98 ? -14.688 -2.012 -0.153 1 98.69 98 PRO A CA 1
ATOM 767 C C . PRO A 1 98 ? -15.68 -3.027 -0.722 1 98.69 98 PRO A C 1
ATOM 769 O O . PRO A 1 98 ? -15.867 -3.098 -1.939 1 98.69 98 PRO A O 1
ATOM 772 N N . VAL A 1 99 ? -16.234 -3.818 0.136 1 98.81 99 VAL A N 1
ATOM 773 C CA . VAL A 1 99 ? -17.188 -4.848 -0.247 1 98.81 99 VAL A CA 1
ATOM 774 C C . VAL A 1 99 ? -18.594 -4.43 0.189 1 98.81 99 VAL A C 1
ATOM 776 O O . VAL A 1 99 ? -18.828 -4.152 1.368 1 98.81 99 VAL A O 1
ATOM 779 N N . MET A 1 100 ? -19.469 -4.426 -0.773 1 98.12 100 MET A N 1
ATOM 780 C CA . MET A 1 100 ? -20.844 -4.016 -0.526 1 98.12 100 MET A CA 1
ATOM 781 C C . MET A 1 100 ? -21.812 -5.156 -0.819 1 98.12 100 MET A C 1
ATOM 783 O O . MET A 1 100 ? -21.656 -5.883 -1.799 1 98.12 100 MET A O 1
ATOM 787 N N . GLU A 1 101 ? -22.766 -5.273 0.084 1 97.56 101 GLU A N 1
ATOM 788 C CA . GLU A 1 101 ? -23.859 -6.207 -0.112 1 97.56 101 GLU A CA 1
ATOM 789 C C . GLU A 1 101 ? -25.203 -5.57 0.268 1 97.56 101 GLU A C 1
ATOM 791 O O . GLU A 1 101 ? -25.359 -5.09 1.392 1 97.56 101 GLU A O 1
ATOM 796 N N . ASN A 1 102 ? -26.188 -5.559 -0.649 1 95.06 102 ASN A N 1
ATOM 797 C CA . ASN A 1 102 ? -27.5 -4.969 -0.396 1 95.06 102 ASN A CA 1
ATOM 798 C C . ASN A 1 102 ? -27.375 -3.561 0.175 1 95.06 102 ASN A C 1
ATOM 800 O O . ASN A 1 102 ? -27.984 -3.252 1.208 1 95.06 102 ASN A O 1
ATOM 804 N N . ASP A 1 103 ? -26.453 -2.723 -0.414 1 92.25 103 ASP A N 1
ATOM 805 C CA . ASP A 1 103 ? -26.266 -1.307 -0.115 1 92.25 103 ASP A CA 1
ATOM 806 C C . ASP A 1 103 ? -25.656 -1.117 1.275 1 92.25 103 ASP A C 1
ATOM 808 O O . ASP A 1 103 ? -25.828 -0.061 1.891 1 92.25 103 ASP A O 1
ATOM 812 N N . LYS A 1 104 ? -25.031 -2.207 1.733 1 95.81 104 LYS A N 1
ATOM 813 C CA . LYS A 1 104 ? -24.359 -2.139 3.029 1 95.81 104 LYS A CA 1
ATOM 814 C C . LYS A 1 104 ? -22.891 -2.502 2.904 1 95.81 104 LYS A C 1
ATOM 816 O O . LYS A 1 104 ? -22.531 -3.428 2.172 1 95.81 104 LYS A O 1
ATOM 821 N N . LEU A 1 105 ? -22.125 -1.733 3.621 1 97.38 105 LEU A N 1
ATOM 822 C CA . LEU A 1 105 ? -20.703 -2.049 3.727 1 97.38 105 LEU A CA 1
ATOM 823 C C . LEU A 1 105 ? -20.484 -3.295 4.578 1 97.38 105 LEU A C 1
ATOM 825 O O . LEU A 1 105 ? -20.828 -3.309 5.766 1 97.38 105 LEU A O 1
ATOM 829 N N . VAL A 1 106 ? -19.875 -4.363 3.986 1 98 106 VAL A N 1
ATOM 830 C CA . VAL A 1 106 ? -19.812 -5.605 4.746 1 98 106 VAL A CA 1
ATOM 831 C C . VAL A 1 106 ? -18.344 -6.02 4.926 1 98 106 VAL A C 1
ATOM 833 O O . VAL A 1 106 ? -18.047 -6.949 5.676 1 98 106 VAL A O 1
ATOM 836 N N . GLY A 1 107 ? -17.422 -5.379 4.23 1 98.31 107 GLY A N 1
ATOM 837 C CA . GLY A 1 107 ? -16.031 -5.73 4.383 1 98.31 107 GLY A CA 1
ATOM 838 C C . GLY A 1 107 ? -15.109 -4.934 3.475 1 98.31 107 GLY A C 1
ATOM 839 O O . GLY A 1 107 ? -15.492 -3.885 2.959 1 98.31 107 GLY A O 1
ATOM 840 N N . GLY A 1 108 ? -13.875 -5.312 3.393 1 98.56 108 GLY A N 1
ATOM 841 C CA . GLY A 1 108 ? -12.844 -4.824 2.49 1 98.56 108 GLY A CA 1
ATOM 842 C C . GLY A 1 108 ? -11.898 -5.91 2.021 1 98.56 108 GLY A C 1
ATOM 843 O O . GLY A 1 108 ? -11.602 -6.848 2.766 1 98.56 108 GLY A O 1
ATOM 844 N N . VAL A 1 109 ? -11.469 -5.82 0.815 1 98.25 109 VAL A N 1
ATOM 845 C CA . VAL A 1 109 ? -10.477 -6.75 0.277 1 98.25 109 VAL A CA 1
ATOM 846 C C . VAL A 1 109 ? -9.281 -5.969 -0.257 1 98.25 109 VAL A C 1
ATOM 848 O O . VAL A 1 109 ? -9.438 -4.926 -0.895 1 98.25 109 VAL A O 1
ATOM 851 N N . THR A 1 110 ? -8.117 -6.449 0.052 1 97.44 110 THR A N 1
ATOM 852 C CA . THR A 1 110 ? -6.887 -5.773 -0.34 1 97.44 110 THR A CA 1
ATOM 853 C C . THR A 1 110 ? -6.035 -6.676 -1.224 1 97.44 110 THR A C 1
ATOM 855 O O . THR A 1 110 ? -6.309 -7.871 -1.351 1 97.44 110 THR A O 1
ATOM 858 N N . GLU A 1 111 ? -5.027 -6.062 -1.829 1 96.06 111 GLU A N 1
ATOM 859 C CA . GLU A 1 111 ? -4.082 -6.832 -2.631 1 96.06 111 GLU A CA 1
ATOM 860 C C . GLU A 1 111 ? -3.41 -7.922 -1.798 1 96.06 111 GLU A C 1
ATOM 862 O O . GLU A 1 111 ? -3.092 -9 -2.311 1 96.06 111 GLU A O 1
ATOM 867 N N . ALA A 1 112 ? -3.205 -7.656 -0.547 1 96 112 ALA A N 1
ATOM 868 C CA . ALA A 1 112 ? -2.621 -8.664 0.333 1 96 112 ALA A CA 1
ATOM 869 C C . ALA A 1 112 ? -3.523 -9.891 0.437 1 96 112 ALA A C 1
ATOM 871 O O . ALA A 1 112 ? -3.041 -11.023 0.46 1 96 112 ALA A O 1
ATOM 872 N N . ASP A 1 113 ? -4.773 -9.672 0.528 1 95.81 113 ASP A N 1
ATOM 873 C CA . ASP A 1 113 ? -5.73 -10.766 0.596 1 95.81 113 ASP A CA 1
ATOM 874 C C . ASP A 1 113 ? -5.656 -11.641 -0.656 1 95.81 113 ASP A C 1
ATOM 876 O O . ASP A 1 113 ? -5.707 -12.867 -0.569 1 95.81 113 ASP A O 1
ATOM 880 N N . VAL A 1 114 ? -5.523 -10.977 -1.814 1 93.81 114 VAL A N 1
ATOM 881 C CA . VAL A 1 114 ? -5.465 -11.688 -3.088 1 93.81 114 VAL A CA 1
ATOM 882 C C . VAL A 1 114 ? -4.191 -12.523 -3.154 1 93.81 114 VAL A C 1
ATOM 884 O O . VAL A 1 114 ? -4.242 -13.719 -3.457 1 93.81 114 VAL A O 1
ATOM 887 N N . VAL A 1 115 ? -3.1 -11.922 -2.852 1 92.69 115 VAL A N 1
ATOM 888 C CA . VAL A 1 115 ? -1.813 -12.609 -2.918 1 92.69 115 VAL A CA 1
ATOM 889 C C . VAL A 1 115 ? -1.801 -13.773 -1.934 1 92.69 115 VAL A C 1
ATOM 891 O O . VAL A 1 115 ? -1.339 -14.867 -2.266 1 92.69 115 VAL A O 1
ATOM 894 N N . ARG A 1 116 ? -2.371 -13.539 -0.774 1 94.19 116 ARG A N 1
ATOM 895 C CA . ARG A 1 116 ? -2.439 -14.586 0.234 1 94.19 116 ARG A CA 1
ATOM 896 C C . ARG A 1 116 ? -3.268 -15.773 -0.262 1 94.19 116 ARG A C 1
ATOM 898 O O . ARG A 1 116 ? -2.871 -16.922 -0.097 1 94.19 116 ARG A O 1
ATOM 905 N N . ALA A 1 117 ? -4.363 -15.492 -0.854 1 91.38 117 ALA A N 1
ATOM 906 C CA . ALA A 1 117 ? -5.238 -16.547 -1.36 1 91.38 117 ALA A CA 1
ATOM 907 C C . ALA A 1 117 ? -4.543 -17.375 -2.439 1 91.38 117 ALA A C 1
ATOM 909 O O . ALA A 1 117 ? -4.664 -18.594 -2.469 1 91.38 117 ALA A O 1
ATOM 910 N N . VAL A 1 118 ? -3.828 -16.688 -3.299 1 84.25 118 VAL A N 1
ATOM 911 C CA . VAL A 1 118 ? -3.123 -17.375 -4.379 1 84.25 118 VAL A CA 1
ATOM 912 C C . VAL A 1 118 ? -2.016 -18.25 -3.805 1 84.25 118 VAL A C 1
ATOM 914 O O . VAL A 1 118 ? -1.802 -19.375 -4.266 1 84.25 118 VAL A O 1
ATOM 917 N N . LEU A 1 119 ? -1.344 -17.766 -2.814 1 84 119 LEU A N 1
ATOM 918 C CA . LEU A 1 119 ? -0.285 -18.547 -2.172 1 84 119 LEU A CA 1
ATOM 919 C C . LEU A 1 119 ? -0.849 -19.797 -1.518 1 84 119 LEU A C 1
ATOM 921 O O . LEU A 1 119 ? -0.207 -20.859 -1.53 1 84 119 LEU A O 1
ATOM 925 N N . GLU A 1 120 ? -2.043 -19.641 -1.002 1 84.44 120 GLU A N 1
ATOM 926 C CA . GLU A 1 120 ? -2.637 -20.734 -0.239 1 84.44 120 GLU A CA 1
ATOM 927 C C . GLU A 1 120 ? -3.291 -21.766 -1.162 1 84.44 120 GLU A C 1
ATOM 929 O O . GLU A 1 120 ? -3.221 -22.969 -0.911 1 84.44 120 GLU A O 1
ATOM 934 N N . LYS A 1 121 ? -3.898 -21.266 -2.273 1 78.88 121 LYS A N 1
ATOM 935 C CA . LYS A 1 121 ? -4.766 -22.156 -3.043 1 78.88 121 LYS A CA 1
ATOM 936 C C . LYS A 1 121 ? -4.191 -22.422 -4.434 1 78.88 121 LYS A C 1
ATOM 938 O O . LYS A 1 121 ? -4.633 -23.344 -5.129 1 78.88 121 LYS A O 1
ATOM 943 N N . GLY A 1 122 ? -3.271 -21.562 -4.816 1 74.25 122 GLY A N 1
ATOM 944 C CA . GLY A 1 122 ? -2.705 -21.703 -6.148 1 74.25 122 GLY A CA 1
ATOM 945 C C . GLY A 1 122 ? -3.688 -21.359 -7.254 1 74.25 122 GLY A C 1
ATOM 946 O O . GLY A 1 122 ? -4.309 -20.297 -7.23 1 74.25 122 GLY A O 1
ATOM 947 N N . GLU A 1 123 ? -3.822 -22.172 -8.266 1 64.25 123 GLU A N 1
ATOM 948 C CA . GLU A 1 123 ? -4.672 -21.953 -9.438 1 64.25 123 GLU A CA 1
ATOM 949 C C . GLU A 1 123 ? -6.145 -21.875 -9.039 1 64.25 123 GLU A C 1
ATOM 951 O O . GLU A 1 123 ? -6.934 -21.188 -9.688 1 64.25 123 GLU A O 1
ATOM 956 N N . GLY A 1 124 ? -6.492 -22.469 -7.984 1 71.38 124 GLY A N 1
ATOM 957 C CA . GLY A 1 124 ? -7.879 -22.422 -7.539 1 71.38 124 GLY A CA 1
ATOM 958 C C . GLY A 1 124 ? -8.266 -21.094 -6.93 1 71.38 124 GLY A C 1
ATOM 959 O O . GLY A 1 124 ? -9.453 -20.828 -6.711 1 71.38 124 GLY A O 1
ATOM 960 N N . ALA A 1 125 ? -7.297 -20.266 -6.785 1 78.25 125 ALA A N 1
ATOM 961 C CA . ALA A 1 125 ? -7.547 -19 -6.102 1 78.25 125 ALA A CA 1
ATOM 962 C C . ALA A 1 125 ? -8.422 -18.094 -6.953 1 78.25 125 ALA A C 1
ATOM 964 O O . ALA A 1 125 ? -9.18 -17.266 -6.418 1 78.25 125 ALA A O 1
ATOM 965 N N . GLU A 1 126 ? -8.422 -18.25 -8.234 1 80 126 GLU A N 1
ATOM 966 C CA . GLU A 1 126 ? -9.148 -17.359 -9.133 1 80 126 GLU A CA 1
ATOM 967 C C . GLU A 1 126 ? -10.656 -17.484 -8.938 1 80 126 GLU A C 1
ATOM 969 O O . GLU A 1 126 ? -11.406 -16.531 -9.164 1 80 126 GLU A O 1
ATOM 974 N N . SER A 1 127 ? -11.062 -18.672 -8.438 1 86.94 127 SER A N 1
ATOM 975 C CA . SER A 1 127 ? -12.492 -18.922 -8.32 1 86.94 127 SER A CA 1
ATOM 976 C C . SER A 1 127 ? -12.992 -18.656 -6.902 1 86.94 127 SER A C 1
ATOM 978 O O . SER A 1 127 ? -14.195 -18.688 -6.645 1 86.94 127 SER A O 1
ATOM 980 N N . ILE A 1 128 ? -12.07 -18.359 -6.039 1 92.06 128 ILE A N 1
ATOM 981 C CA . ILE A 1 128 ? -12.438 -18.047 -4.66 1 92.06 128 ILE A CA 1
ATOM 982 C C . ILE A 1 128 ? -13.281 -16.766 -4.633 1 92.06 128 ILE A C 1
ATOM 984 O O . ILE A 1 128 ? -13 -15.82 -5.375 1 92.06 128 ILE A O 1
ATOM 988 N N . ARG A 1 129 ? -14.305 -16.828 -3.773 1 97.25 129 ARG A N 1
ATOM 989 C CA . ARG A 1 129 ? -15.18 -15.664 -3.658 1 97.25 129 ARG A CA 1
ATOM 990 C C . ARG A 1 129 ? -14.648 -14.68 -2.631 1 97.25 129 ARG A C 1
ATOM 992 O O . ARG A 1 129 ? -14.008 -15.07 -1.652 1 97.25 129 ARG A O 1
ATOM 999 N N . VAL A 1 130 ? -14.961 -13.422 -2.828 1 98.12 130 VAL A N 1
ATOM 1000 C CA . VAL A 1 130 ? -14.516 -12.328 -1.969 1 98.12 130 VAL A CA 1
ATOM 1001 C C . VAL A 1 130 ? -14.898 -12.617 -0.521 1 98.12 130 VAL A C 1
ATOM 1003 O O . VAL A 1 130 ? -14.109 -12.406 0.397 1 98.12 130 VAL A O 1
ATOM 1006 N N . ARG A 1 131 ? -16.031 -13.18 -0.267 1 98 131 ARG A N 1
ATOM 1007 C CA . ARG A 1 131 ? -16.531 -13.43 1.08 1 98 131 ARG A CA 1
ATOM 1008 C C . ARG A 1 131 ? -15.594 -14.359 1.848 1 98 131 ARG A C 1
ATOM 1010 O O . ARG A 1 131 ? -15.586 -14.359 3.08 1 98 131 ARG A O 1
ATOM 1017 N N . GLU A 1 132 ? -14.82 -15.148 1.131 1 97 132 GLU A N 1
ATOM 1018 C CA . GLU A 1 132 ? -13.953 -16.141 1.755 1 97 132 GLU A CA 1
ATOM 1019 C C . GLU A 1 132 ? -12.625 -15.523 2.193 1 97 132 GLU A C 1
ATOM 1021 O O . GLU A 1 132 ? -11.875 -16.141 2.951 1 97 132 GLU A O 1
ATOM 1026 N N . VAL A 1 133 ? -12.367 -14.305 1.717 1 96.81 133 VAL A N 1
ATOM 1027 C CA . VAL A 1 133 ? -11.039 -13.773 1.995 1 96.81 133 VAL A CA 1
ATOM 1028 C C . VAL A 1 133 ? -11.156 -12.367 2.566 1 96.81 133 VAL A C 1
ATOM 1030 O O . VAL A 1 133 ? -10.195 -11.828 3.125 1 96.81 133 VAL A O 1
ATOM 1033 N N . MET A 1 134 ? -12.281 -11.703 2.453 1 97.69 134 MET A N 1
ATOM 1034 C CA . MET A 1 134 ? -12.43 -10.305 2.844 1 97.69 134 MET A CA 1
ATOM 1035 C C . MET A 1 134 ? -12.281 -10.148 4.352 1 97.69 134 MET A C 1
ATOM 1037 O O . MET A 1 134 ? -12.531 -11.086 5.109 1 97.69 134 MET A O 1
ATOM 1041 N N . GLY A 1 135 ? -11.773 -9 4.762 1 97.62 135 GLY A N 1
ATOM 1042 C CA . GLY A 1 135 ? -11.75 -8.633 6.168 1 97.62 135 GLY A CA 1
ATOM 1043 C C . GLY A 1 135 ? -12.906 -7.73 6.566 1 97.62 135 GLY A C 1
ATOM 1044 O O . GLY A 1 135 ? -13.922 -7.672 5.875 1 97.62 135 GLY A O 1
ATOM 1045 N N . ASP A 1 136 ? -12.742 -7.086 7.703 1 97.69 136 ASP A N 1
ATOM 1046 C CA . ASP A 1 136 ? -13.742 -6.145 8.203 1 97.69 136 ASP A CA 1
ATOM 1047 C C . ASP A 1 136 ? -13.844 -4.926 7.289 1 97.69 136 ASP A C 1
ATOM 1049 O O . ASP A 1 136 ? -12.922 -4.625 6.531 1 97.69 136 ASP A O 1
ATOM 1053 N N . PRO A 1 137 ? -14.992 -4.254 7.359 1 98.25 137 PRO A N 1
ATOM 1054 C CA . PRO A 1 137 ? -15.102 -3.008 6.598 1 98.25 137 PRO A CA 1
ATOM 1055 C C . PRO A 1 137 ? -14.047 -1.98 7 1 98.25 137 PRO A C 1
ATOM 1057 O O . PRO A 1 137 ? -13.641 -1.927 8.164 1 98.25 137 PRO A O 1
ATOM 1060 N N . PHE A 1 138 ? -13.625 -1.185 6.008 1 98.44 138 PHE A N 1
ATOM 1061 C CA . PHE A 1 138 ? -12.75 -0.061 6.32 1 98.44 138 PHE A CA 1
ATOM 1062 C C . PHE A 1 138 ? -13.461 0.941 7.227 1 98.44 138 PHE A C 1
ATOM 1064 O O . PHE A 1 138 ? -14.688 1.061 7.188 1 98.44 138 PHE A O 1
ATOM 1071 N N . PRO A 1 139 ? -12.719 1.705 7.98 1 98.56 139 PRO A N 1
ATOM 1072 C CA . PRO A 1 139 ? -13.359 2.74 8.789 1 98.56 139 PRO A CA 1
ATOM 1073 C C . PRO A 1 139 ? -13.992 3.844 7.945 1 98.56 139 PRO A C 1
ATOM 1075 O O . PRO A 1 139 ? -13.57 4.074 6.809 1 98.56 139 PRO A O 1
ATOM 1078 N N . VAL A 1 140 ? -15.008 4.5 8.562 1 98.5 140 VAL A N 1
ATOM 1079 C CA . VAL A 1 140 ? -15.75 5.535 7.855 1 98.5 140 VAL A CA 1
ATOM 1080 C C . VAL A 1 140 ? -15.617 6.867 8.594 1 98.5 140 VAL A C 1
ATOM 1082 O O . VAL A 1 140 ? -15.531 6.895 9.82 1 98.5 140 VAL A O 1
ATOM 1085 N N . VAL A 1 141 ? -15.586 7.953 7.844 1 97.94 141 VAL A N 1
ATOM 1086 C CA . VAL A 1 141 ? -15.586 9.297 8.414 1 97.94 141 VAL A CA 1
ATOM 1087 C C . VAL A 1 141 ? -16.547 10.188 7.633 1 97.94 141 VAL A C 1
ATOM 1089 O O . VAL A 1 141 ? -16.953 9.852 6.52 1 97.94 141 VAL A O 1
ATOM 1092 N N . ASP A 1 142 ? -16.812 11.297 8.281 1 97.06 142 ASP A N 1
ATOM 1093 C CA . ASP A 1 142 ? -17.594 12.32 7.598 1 97.06 142 ASP A CA 1
ATOM 1094 C C . ASP A 1 142 ? -16.734 13.102 6.613 1 97.06 142 ASP A C 1
ATOM 1096 O O . ASP A 1 142 ? -15.516 13.195 6.785 1 97.06 142 ASP A O 1
ATOM 1100 N N . PRO A 1 143 ? -17.438 13.703 5.547 1 96.81 143 PRO A N 1
ATOM 1101 C CA . PRO A 1 143 ? -16.672 14.516 4.598 1 96.81 143 PRO A CA 1
ATOM 1102 C C . PRO A 1 143 ? -15.93 15.672 5.273 1 96.81 143 PRO A C 1
ATOM 1104 O O . PRO A 1 143 ? -14.898 16.109 4.777 1 96.81 143 PRO A O 1
ATOM 1107 N N . GLU A 1 144 ? -16.359 16.062 6.438 1 92.94 144 GLU A N 1
ATOM 1108 C CA . GLU A 1 144 ? -15.781 17.234 7.109 1 92.94 144 GLU A CA 1
ATOM 1109 C C . GLU A 1 144 ? -14.688 16.812 8.086 1 92.94 144 GLU A C 1
ATOM 1111 O O . GLU A 1 144 ? -14.031 17.672 8.68 1 92.94 144 GLU A O 1
ATOM 1116 N N . GLU A 1 145 ? -14.617 15.516 8.273 1 92.88 145 GLU A N 1
ATOM 1117 C CA . GLU A 1 145 ? -13.578 15.062 9.195 1 92.88 145 GLU A CA 1
ATOM 1118 C C . GLU A 1 145 ? -12.203 15.57 8.773 1 92.88 145 GLU A C 1
ATOM 1120 O O . GLU A 1 145 ? -11.922 15.703 7.582 1 92.88 145 GLU A O 1
ATOM 1125 N N . SER A 1 146 ? -11.312 15.867 9.68 1 89.69 146 SER A N 1
ATOM 1126 C CA . SER A 1 146 ? -9.984 16.391 9.398 1 89.69 146 SER A CA 1
ATOM 1127 C C . SER A 1 146 ? -9.07 15.32 8.82 1 89.69 146 SER A C 1
ATOM 1129 O O . SER A 1 146 ? -9.164 14.148 9.195 1 89.69 146 SER A O 1
ATOM 1131 N N . VAL A 1 147 ? -8.117 15.75 8.062 1 91.56 147 VAL A N 1
ATOM 1132 C CA . VAL A 1 147 ? -7.141 14.844 7.465 1 91.56 147 VAL A CA 1
ATOM 1133 C C . VAL A 1 147 ? -6.258 14.242 8.555 1 91.56 147 VAL A C 1
ATOM 1135 O O . VAL A 1 147 ? -5.777 13.109 8.422 1 91.56 147 VAL A O 1
ATOM 1138 N N . ASN A 1 148 ? -6.105 14.93 9.633 1 87.25 148 ASN A N 1
ATOM 1139 C CA . ASN A 1 148 ? -5.312 14.391 10.734 1 87.25 148 ASN A CA 1
ATOM 1140 C C . ASN A 1 148 ? -5.953 13.141 11.328 1 87.25 148 ASN A C 1
ATOM 1142 O O . ASN A 1 148 ? -5.266 12.156 11.602 1 87.25 148 ASN A O 1
ATOM 1146 N N . VAL A 1 149 ? -7.262 13.266 11.492 1 90.38 149 VAL A N 1
ATOM 1147 C CA . VAL A 1 149 ? -7.984 12.109 12.008 1 90.38 149 VAL A CA 1
ATOM 1148 C C . VAL A 1 149 ? -7.922 10.961 11 1 90.38 149 VAL A C 1
ATOM 1150 O O . VAL A 1 149 ? -7.668 9.812 11.367 1 90.38 149 VAL A O 1
ATOM 1153 N N . VAL A 1 150 ? -8.109 11.328 9.742 1 95.62 150 VAL A N 1
ATOM 1154 C CA . VAL A 1 150 ? -8.031 10.336 8.68 1 95.62 150 VAL A CA 1
ATOM 1155 C C . VAL A 1 150 ? -6.656 9.688 8.672 1 95.62 150 VAL A C 1
ATOM 1157 O O . VAL A 1 150 ? -6.539 8.461 8.578 1 95.62 150 VAL A O 1
ATOM 1160 N N . SER A 1 151 ? -5.621 10.445 8.812 1 94.12 151 SER A N 1
ATOM 1161 C CA . SER A 1 151 ? -4.246 9.953 8.781 1 94.12 151 SER A CA 1
ATOM 1162 C C . SER A 1 151 ? -3.99 8.977 9.922 1 94.12 151 SER A C 1
ATOM 1164 O O . SER A 1 151 ? -3.314 7.961 9.742 1 94.12 151 SER A O 1
ATOM 1166 N N . LYS A 1 152 ? -4.516 9.266 11.031 1 94.38 152 LYS A N 1
ATOM 1167 C CA . LYS A 1 152 ? -4.359 8.367 12.18 1 94.38 152 LYS A CA 1
ATOM 1168 C C . LYS A 1 152 ? -5.02 7.02 11.914 1 94.38 152 LYS A C 1
ATOM 1170 O O . LYS A 1 152 ? -4.453 5.973 12.234 1 94.38 152 LYS A O 1
ATOM 1175 N N . LEU A 1 153 ? -6.191 7.047 11.352 1 97.38 153 LEU A N 1
ATOM 1176 C CA . LEU A 1 153 ? -6.883 5.809 11 1 97.38 153 LEU A CA 1
ATOM 1177 C C . LEU A 1 153 ? -6.082 5.008 9.977 1 97.38 153 LEU A C 1
ATOM 1179 O O . LEU A 1 153 ? -6.043 3.777 10.039 1 97.38 153 LEU A O 1
ATOM 1183 N N . LEU A 1 154 ? -5.41 5.719 9.062 1 97.81 154 LEU A N 1
ATOM 1184 C CA . LEU A 1 154 ? -4.668 5.082 7.98 1 97.81 154 LEU A CA 1
ATOM 1185 C C . LEU A 1 154 ? -3.4 4.418 8.5 1 97.81 154 LEU A C 1
ATOM 1187 O O . LEU A 1 154 ? -2.781 3.611 7.805 1 97.81 154 LEU A O 1
ATOM 1191 N N . MET A 1 155 ? -3.006 4.707 9.75 1 96.31 155 MET A N 1
ATOM 1192 C CA . MET A 1 155 ? -1.868 4.012 10.336 1 96.31 155 MET A CA 1
ATOM 1193 C C . MET A 1 155 ? -2.217 2.557 10.641 1 96.31 155 MET A C 1
ATOM 1195 O O . MET A 1 155 ? -1.34 1.691 10.648 1 96.31 155 MET A O 1
ATOM 1199 N N . GLU A 1 156 ? -3.508 2.355 10.742 1 96.81 156 GLU A N 1
ATOM 1200 C CA . GLU A 1 156 ? -3.932 1.024 11.164 1 96.81 156 GLU A CA 1
ATOM 1201 C C . GLU A 1 156 ? -4.773 0.345 10.086 1 96.81 156 GLU A C 1
ATOM 1203 O O . GLU A 1 156 ? -5.102 -0.838 10.203 1 96.81 156 GLU A O 1
ATOM 1208 N N . HIS A 1 157 ? -5.176 1.081 9.133 1 98 157 HIS A N 1
ATOM 1209 C CA . HIS A 1 157 ? -6.062 0.559 8.102 1 98 157 HIS A CA 1
ATOM 1210 C C . HIS A 1 157 ? -5.566 0.938 6.711 1 98 157 HIS A C 1
ATOM 1212 O O . HIS A 1 157 ? -4.984 2.01 6.523 1 98 157 HIS A O 1
ATOM 1218 N N . PRO A 1 158 ? -5.828 0.117 5.742 1 97.44 158 PRO A N 1
ATOM 1219 C CA . PRO A 1 158 ? -5.34 0.386 4.387 1 97.44 158 PRO A CA 1
ATOM 1220 C C . PRO A 1 158 ? -6.09 1.529 3.703 1 97.44 158 PRO A C 1
ATOM 1222 O O . PRO A 1 158 ? -5.559 2.152 2.779 1 97.44 158 PRO A O 1
ATOM 1225 N N . ALA A 1 159 ? -7.316 1.753 4.188 1 98.5 159 ALA A N 1
ATOM 1226 C CA . ALA A 1 159 ? -8.148 2.803 3.6 1 98.5 159 ALA A CA 1
ATOM 1227 C C . ALA A 1 159 ? -9.195 3.295 4.598 1 98.5 159 ALA A C 1
ATOM 1229 O O . ALA A 1 159 ? -9.461 2.635 5.602 1 98.5 159 ALA A O 1
ATOM 1230 N N . VAL A 1 160 ? -9.688 4.504 4.297 1 98.75 160 VAL A N 1
ATOM 1231 C CA . VAL A 1 160 ? -10.797 5.109 5.023 1 98.75 160 VAL A CA 1
ATOM 1232 C C . VAL A 1 160 ? -11.883 5.551 4.039 1 98.75 160 VAL A C 1
ATOM 1234 O O . VAL A 1 160 ? -11.578 6.145 3.002 1 98.75 160 VAL A O 1
ATOM 1237 N N . LEU A 1 161 ? -13.094 5.219 4.387 1 98.81 161 LEU A N 1
ATOM 1238 C CA . LEU A 1 161 ? -14.211 5.613 3.527 1 98.81 161 LEU A CA 1
ATOM 1239 C C . LEU A 1 161 ? -14.852 6.902 4.027 1 98.81 161 LEU A C 1
ATOM 1241 O O . LEU A 1 161 ? -14.922 7.137 5.238 1 98.81 161 LEU A O 1
ATOM 1245 N N . VAL A 1 162 ? -15.266 7.73 3.117 1 98.69 162 VAL A N 1
ATOM 1246 C CA . VAL A 1 162 ? -16.016 8.945 3.424 1 98.69 162 VAL A CA 1
ATOM 1247 C C . VAL A 1 162 ? -17.5 8.711 3.139 1 98.69 162 VAL A C 1
ATOM 1249 O O . VAL A 1 162 ? -17.875 8.344 2.021 1 98.69 162 VAL A O 1
ATOM 1252 N N . VAL A 1 163 ? -18.266 8.906 4.164 1 98.19 163 VAL A N 1
ATOM 1253 C CA . VAL A 1 163 ? -19.703 8.648 4.043 1 98.19 163 VAL A CA 1
ATOM 1254 C C . VAL A 1 163 ? -20.484 9.93 4.312 1 98.19 163 VAL A C 1
ATOM 1256 O O . VAL A 1 163 ? -20.234 10.617 5.305 1 98.19 163 VAL A O 1
ATOM 1259 N N . GLN A 1 164 ? -21.281 10.273 3.432 1 96.44 164 GLN A N 1
ATOM 1260 C CA . GLN A 1 164 ? -22.234 11.367 3.576 1 96.44 164 GLN A CA 1
ATOM 1261 C C . GLN A 1 164 ? -23.672 10.852 3.607 1 96.44 164 GLN A C 1
ATOM 1263 O O . GLN A 1 164 ? -24.172 10.352 2.602 1 96.44 164 GLN A O 1
ATOM 1268 N N . GLY A 1 165 ? -24.297 10.992 4.824 1 92.94 165 GLY A N 1
ATOM 1269 C CA . GLY A 1 165 ? -25.562 10.305 4.988 1 92.94 165 GLY A CA 1
ATOM 1270 C C . GLY A 1 165 ? -25.438 8.797 4.922 1 92.94 165 GLY A C 1
ATOM 1271 O O . GLY A 1 165 ? -24.75 8.188 5.746 1 92.94 165 GLY A O 1
ATOM 1272 N N . GLU A 1 166 ? -26.062 8.141 3.92 1 90.75 166 GLU A N 1
ATOM 1273 C CA . GLU A 1 166 ? -26 6.684 3.797 1 90.75 166 GLU A CA 1
ATOM 1274 C C . GLU A 1 166 ? -25.156 6.266 2.592 1 90.75 166 GLU A C 1
ATOM 1276 O O . GLU A 1 166 ? -25.094 5.082 2.258 1 90.75 166 GLU A O 1
ATOM 1281 N N . LYS A 1 167 ? -24.516 7.23 2.057 1 95.25 167 LYS A N 1
ATOM 1282 C CA . LYS A 1 167 ? -23.812 6.945 0.808 1 95.25 167 LYS A CA 1
ATOM 1283 C C . LYS A 1 167 ? -22.297 7.059 0.986 1 95.25 167 LYS A C 1
ATOM 1285 O O . LYS A 1 167 ? -21.812 8.031 1.566 1 95.25 167 LYS A O 1
ATOM 1290 N N . VAL A 1 168 ? -21.672 6.039 0.557 1 97.75 168 VAL A N 1
ATOM 1291 C CA . VAL A 1 168 ? -20.219 6.125 0.467 1 97.75 168 VAL A CA 1
ATOM 1292 C C . VAL A 1 168 ? -19.812 7.031 -0.694 1 97.75 168 VAL A C 1
ATOM 1294 O O . VAL A 1 168 ? -20.109 6.734 -1.854 1 97.75 168 VAL A O 1
ATOM 1297 N N . VAL A 1 169 ? -19.062 8.148 -0.381 1 97.88 169 VAL A N 1
ATOM 1298 C CA . VAL A 1 169 ? -18.844 9.148 -1.417 1 97.88 169 VAL A CA 1
ATOM 1299 C C . VAL A 1 169 ? -17.359 9.219 -1.774 1 97.88 169 VAL A C 1
ATOM 1301 O O . VAL A 1 169 ? -16.969 9.875 -2.742 1 97.88 169 VAL A O 1
ATOM 1304 N N . GLY A 1 170 ? -16.516 8.594 -1.012 1 98.5 170 GLY A N 1
ATOM 1305 C CA . GLY A 1 170 ? -15.102 8.648 -1.329 1 98.5 170 GLY A CA 1
ATOM 1306 C C . GLY A 1 170 ? -14.281 7.637 -0.561 1 98.5 170 GLY A C 1
ATOM 1307 O O . GLY A 1 170 ? -14.789 6.973 0.347 1 98.5 170 GLY A O 1
ATOM 1308 N N . ILE A 1 171 ? -13.039 7.484 -0.957 1 98.75 171 ILE A N 1
ATOM 1309 C CA . ILE A 1 171 ? -12.062 6.613 -0.302 1 98.75 171 ILE A CA 1
ATOM 1310 C C . ILE A 1 171 ? -10.719 7.324 -0.206 1 98.75 171 ILE A C 1
ATOM 1312 O O . ILE A 1 171 ? -10.328 8.055 -1.12 1 98.75 171 ILE A O 1
ATOM 1316 N N . ILE A 1 172 ? -10.047 7.168 0.94 1 98.19 172 ILE A N 1
ATOM 1317 C CA . ILE A 1 172 ? -8.766 7.824 1.192 1 98.19 172 ILE A CA 1
ATOM 1318 C C . ILE A 1 172 ? -7.715 6.777 1.566 1 98.19 172 ILE A C 1
ATOM 1320 O O . ILE A 1 172 ? -7.969 5.91 2.404 1 98.19 172 ILE A O 1
ATOM 1324 N N . THR A 1 173 ? -6.574 6.777 0.903 1 97.31 173 THR A N 1
ATOM 1325 C CA . THR A 1 173 ? -5.418 5.957 1.262 1 97.31 173 THR A CA 1
ATOM 1326 C C . THR A 1 173 ? -4.258 6.832 1.727 1 97.31 173 THR A C 1
ATOM 1328 O O . THR A 1 173 ? -4.348 8.062 1.688 1 97.31 173 THR A O 1
ATOM 1331 N N . LYS A 1 174 ? -3.199 6.145 2.125 1 96.38 174 LYS A N 1
ATOM 1332 C CA . LYS A 1 174 ? -2.031 6.891 2.58 1 96.38 174 LYS A CA 1
ATOM 1333 C C . LYS A 1 174 ? -1.453 7.75 1.457 1 96.38 174 LYS A C 1
ATOM 1335 O O . LYS A 1 174 ? -0.957 8.852 1.702 1 96.38 174 LYS A O 1
ATOM 1340 N N . GLN A 1 175 ? -1.572 7.281 0.269 1 93.5 175 GLN A N 1
ATOM 1341 C CA . GLN A 1 175 ? -1.081 8.055 -0.867 1 93.5 175 GLN A CA 1
ATOM 1342 C C . GLN A 1 175 ? -1.836 9.375 -1.003 1 93.5 175 GLN A C 1
ATOM 1344 O O . GLN A 1 175 ? -1.247 10.398 -1.356 1 93.5 175 GLN A O 1
ATOM 1349 N N . ASP A 1 176 ? -3.043 9.398 -0.724 1 94.25 176 ASP A N 1
ATOM 1350 C CA . ASP A 1 176 ? -3.879 10.594 -0.856 1 94.25 176 ASP A CA 1
ATOM 1351 C C . ASP A 1 176 ? -3.477 11.656 0.158 1 94.25 176 ASP A C 1
ATOM 1353 O O . ASP A 1 176 ? -3.402 12.844 -0.177 1 94.25 176 ASP A O 1
ATOM 1357 N N . VAL A 1 177 ? -3.246 11.195 1.417 1 92.31 177 VAL A N 1
ATOM 1358 C CA . VAL A 1 177 ? -2.965 12.18 2.459 1 92.31 177 VAL A CA 1
ATOM 1359 C C . VAL A 1 177 ? -1.531 12.688 2.318 1 92.31 177 VAL A C 1
ATOM 1361 O O . VAL A 1 177 ? -1.24 13.836 2.639 1 92.31 177 VAL A O 1
ATOM 1364 N N . MET A 1 178 ? -0.652 11.812 1.888 1 89.69 178 MET A N 1
ATOM 1365 C CA . MET A 1 178 ? 0.737 12.219 1.7 1 89.69 178 MET A CA 1
ATOM 1366 C C . MET A 1 178 ? 0.833 13.383 0.718 1 89.69 178 MET A C 1
ATOM 1368 O O . MET A 1 178 ? 1.61 14.312 0.929 1 89.69 178 MET A O 1
ATOM 1372 N N . ARG A 1 179 ? 0.058 13.375 -0.299 1 79.5 179 ARG A N 1
ATOM 1373 C CA . ARG A 1 179 ? 0.04 14.43 -1.31 1 79.5 179 ARG A CA 1
ATOM 1374 C C . ARG A 1 179 ? -0.313 15.773 -0.689 1 79.5 179 ARG A C 1
ATOM 1376 O O . ARG A 1 179 ? 0.149 16.812 -1.156 1 79.5 179 ARG A O 1
ATOM 1383 N N . PHE A 1 180 ? -1.079 15.766 0.328 1 74.88 180 PHE A N 1
ATOM 1384 C CA . PHE A 1 180 ? -1.587 17 0.918 1 74.88 180 PHE A CA 1
ATOM 1385 C C . PHE A 1 180 ? -0.721 17.438 2.094 1 74.88 180 PHE A C 1
ATOM 1387 O O . PHE A 1 180 ? -0.622 18.625 2.393 1 74.88 180 PHE A O 1
ATOM 1394 N N . LEU A 1 181 ? -0.102 16.422 2.725 1 70.69 181 LEU A N 1
ATOM 1395 C CA . LEU A 1 181 ? 0.65 16.719 3.936 1 70.69 181 LEU A CA 1
ATOM 1396 C C . LEU A 1 181 ? 2.025 17.281 3.592 1 70.69 181 LEU A C 1
ATOM 1398 O O . LEU A 1 181 ? 2.641 17.969 4.41 1 70.69 181 LEU A O 1
ATOM 1402 N N . THR A 1 182 ? 2.492 16.984 2.426 1 64.94 182 THR A N 1
ATOM 1403 C CA . THR A 1 182 ? 3.844 17.438 2.117 1 64.94 182 THR A CA 1
ATOM 1404 C C . THR A 1 182 ? 3.811 18.688 1.248 1 64.94 182 THR A C 1
ATOM 1406 O O . THR A 1 182 ? 4.855 19.188 0.82 1 64.94 182 THR A O 1
ATOM 1409 N N . LYS A 1 183 ? 2.643 19.25 0.937 1 59.59 183 LYS A N 1
ATOM 1410 C CA . LYS A 1 183 ? 2.562 20.516 0.225 1 59.59 183 LYS A CA 1
ATOM 1411 C C . LYS A 1 183 ? 2.762 21.703 1.177 1 59.59 183 LYS A C 1
ATOM 1413 O O . LYS A 1 183 ? 2.424 21.609 2.359 1 59.59 183 LYS A O 1
ATOM 1418 N N . MET B 1 1 ? -14.508 -37.5 -16.406 1 54.5 1 MET B N 1
ATOM 1419 C CA . MET B 1 1 ? -13.172 -37.125 -15.945 1 54.5 1 MET B CA 1
ATOM 1420 C C . MET B 1 1 ? -13.227 -35.844 -15.086 1 54.5 1 MET B C 1
ATOM 1422 O O . MET B 1 1 ? -13.961 -34.906 -15.398 1 54.5 1 MET B O 1
ATOM 1426 N N . PHE B 1 2 ? -12.75 -35.969 -13.875 1 72 2 PHE B N 1
ATOM 1427 C CA . PHE B 1 2 ? -12.875 -34.844 -12.945 1 72 2 PHE B CA 1
ATOM 1428 C C . PHE B 1 2 ? -12.055 -33.656 -13.414 1 72 2 PHE B C 1
ATOM 1430 O O . PHE B 1 2 ? -10.938 -33.812 -13.914 1 72 2 PHE B O 1
ATOM 1437 N N . PRO B 1 3 ? -12.688 -32.562 -13.672 1 72.88 3 PRO B N 1
ATOM 1438 C CA . PRO B 1 3 ? -12.023 -31.328 -14.156 1 72.88 3 PRO B CA 1
ATOM 1439 C C . PRO B 1 3 ? -10.648 -31.125 -13.531 1 72.88 3 PRO B C 1
ATOM 1441 O O . PRO B 1 3 ? -9.727 -30.672 -14.203 1 72.88 3 PRO B O 1
ATOM 1444 N N . GLU B 1 4 ? -10.484 -31.625 -12.383 1 80.94 4 GLU B N 1
ATOM 1445 C CA . GLU B 1 4 ? -9.211 -31.469 -11.695 1 80.94 4 GLU B CA 1
ATOM 1446 C C . GLU B 1 4 ? -8.141 -32.375 -12.312 1 80.94 4 GLU B C 1
ATOM 1448 O O . GLU B 1 4 ? -6.969 -31.984 -12.383 1 80.94 4 GLU B O 1
ATOM 1453 N N . ILE B 1 5 ? -8.594 -33.562 -12.773 1 85.81 5 ILE B N 1
ATOM 1454 C CA . ILE B 1 5 ? -7.652 -34.531 -13.344 1 85.81 5 ILE B CA 1
ATOM 1455 C C . ILE B 1 5 ? -7.141 -34.031 -14.688 1 85.81 5 ILE B C 1
ATOM 1457 O O . ILE B 1 5 ? -5.945 -34.094 -14.977 1 85.81 5 ILE B O 1
ATOM 1461 N N . GLU B 1 6 ? -8.031 -33.469 -15.484 1 87.56 6 GLU B N 1
ATOM 1462 C CA . GLU B 1 6 ? -7.645 -32.875 -16.75 1 87.56 6 GLU B CA 1
ATOM 1463 C C . GLU B 1 6 ? -6.688 -31.703 -16.547 1 87.56 6 GLU B C 1
ATOM 1465 O O . GLU B 1 6 ? -5.754 -31.516 -17.328 1 87.56 6 GLU B O 1
ATOM 1470 N N . GLU B 1 7 ? -6.93 -30.969 -15.523 1 84.25 7 GLU B N 1
ATOM 1471 C CA . GLU B 1 7 ? -6.074 -29.828 -15.195 1 84.25 7 GLU B CA 1
ATOM 1472 C C . GLU B 1 7 ? -4.664 -30.297 -14.828 1 84.25 7 GLU B C 1
ATOM 1474 O O . GLU B 1 7 ? -3.68 -29.656 -15.195 1 84.25 7 GLU B O 1
ATOM 1479 N N . ILE B 1 8 ? -4.574 -31.438 -14.172 1 87.94 8 ILE B N 1
ATOM 1480 C CA . ILE B 1 8 ? -3.279 -31.969 -13.766 1 87.94 8 ILE B CA 1
ATOM 1481 C C . ILE B 1 8 ? -2.471 -32.344 -15 1 87.94 8 ILE B C 1
ATOM 1483 O O . ILE B 1 8 ? -1.305 -31.984 -15.133 1 87.94 8 ILE B O 1
ATOM 1487 N N . ARG B 1 9 ? -3.111 -33.031 -15.883 1 88.38 9 ARG B N 1
ATOM 1488 C CA . ARG B 1 9 ? -2.453 -33.438 -17.125 1 88.38 9 ARG B CA 1
ATOM 1489 C C . ARG B 1 9 ? -2.012 -32.219 -17.938 1 88.38 9 ARG B C 1
ATOM 1491 O O . ARG B 1 9 ? -0.863 -32.156 -18.375 1 88.38 9 ARG B O 1
ATOM 1498 N N . ARG B 1 10 ? -2.895 -31.297 -18.062 1 86.69 10 ARG B N 1
ATOM 1499 C CA . ARG B 1 10 ? -2.621 -30.094 -18.844 1 86.69 10 ARG B CA 1
ATOM 1500 C C . ARG B 1 10 ? -1.46 -29.312 -18.25 1 86.69 10 ARG B C 1
ATOM 1502 O O . ARG B 1 10 ? -0.535 -28.922 -18.953 1 86.69 10 ARG B O 1
ATOM 1509 N N . LYS B 1 11 ? -1.515 -29.094 -16.938 1 80.81 11 LYS B N 1
ATOM 1510 C CA . LYS B 1 11 ? -0.478 -28.328 -16.25 1 80.81 11 LYS B CA 1
ATOM 1511 C C . LYS B 1 11 ? 0.864 -29.047 -16.297 1 80.81 11 LYS B C 1
ATOM 1513 O O . LYS B 1 11 ? 1.903 -28.422 -16.516 1 80.81 11 LYS B O 1
ATOM 1518 N N . ARG B 1 12 ? 0.843 -30.359 -16.141 1 87.94 12 ARG B N 1
ATOM 1519 C CA . ARG B 1 12 ? 2.07 -31.141 -16.203 1 87.94 12 ARG B CA 1
ATOM 1520 C C . ARG B 1 12 ? 2.73 -31.031 -17.562 1 87.94 12 ARG B C 1
ATOM 1522 O O . ARG B 1 12 ? 3.932 -30.766 -17.672 1 87.94 12 ARG B O 1
ATOM 1529 N N . LYS B 1 13 ? 1.898 -31.125 -18.594 1 86.88 13 LYS B N 1
ATOM 1530 C CA . LYS B 1 13 ? 2.418 -31.047 -19.969 1 86.88 13 LYS B CA 1
ATOM 1531 C C . LYS B 1 13 ? 2.93 -29.641 -20.266 1 86.88 13 LYS B C 1
ATOM 1533 O O . LYS B 1 13 ? 3.996 -29.484 -20.875 1 86.88 13 LYS B O 1
ATOM 1538 N N . LYS B 1 14 ? 2.146 -28.703 -19.781 1 79.38 14 LYS B N 1
ATOM 1539 C CA . LYS B 1 14 ? 2.541 -27.312 -20 1 79.38 14 LYS B CA 1
ATOM 1540 C C . LYS B 1 14 ? 3.885 -27.016 -19.344 1 79.38 14 LYS B C 1
ATOM 1542 O O . LYS B 1 14 ? 4.684 -26.234 -19.859 1 79.38 14 LYS B O 1
ATOM 1547 N N . LEU B 1 15 ? 4.129 -27.641 -18.188 1 79.44 15 LEU B N 1
ATOM 1548 C CA . LEU B 1 15 ? 5.336 -27.438 -17.391 1 79.44 15 LEU B CA 1
ATOM 1549 C C . LEU B 1 15 ? 6.477 -28.312 -17.891 1 79.44 15 LEU B C 1
ATOM 1551 O O . LEU B 1 15 ? 7.594 -28.25 -17.375 1 79.44 15 LEU B O 1
ATOM 1555 N N . GLY B 1 16 ? 6.117 -29.156 -18.906 1 80.69 16 GLY B N 1
ATOM 1556 C CA . GLY B 1 16 ? 7.105 -30.062 -19.469 1 80.69 16 GLY B CA 1
ATOM 1557 C C . GLY B 1 16 ? 7.492 -31.188 -18.531 1 80.69 16 GLY B C 1
ATOM 1558 O O . GLY B 1 16 ? 8.609 -31.703 -18.594 1 80.69 16 GLY B O 1
ATOM 1559 N N . LEU B 1 17 ? 6.59 -31.5 -17.625 1 87.44 17 LEU B N 1
ATOM 1560 C CA . LEU B 1 17 ? 6.871 -32.562 -16.672 1 87.44 17 LEU B CA 1
ATOM 1561 C C . LEU B 1 17 ? 6.391 -33.906 -17.219 1 87.44 17 LEU B C 1
ATOM 1563 O O . LEU B 1 17 ? 5.281 -34.031 -17.75 1 87.44 17 LEU B O 1
ATOM 1567 N N . SER B 1 18 ? 7.262 -34.938 -17.094 1 90.62 18 SER B N 1
ATOM 1568 C CA . SER B 1 18 ? 6.809 -36.312 -17.328 1 90.62 18 SER B CA 1
ATOM 1569 C C . SER B 1 18 ? 5.945 -36.812 -16.172 1 90.62 18 SER B C 1
ATOM 1571 O O . SER B 1 18 ? 5.914 -36.219 -15.102 1 90.62 18 SER B O 1
ATOM 1573 N N . GLN B 1 19 ? 5.207 -37.844 -16.562 1 93.81 19 GLN B N 1
ATOM 1574 C CA . GLN B 1 19 ? 4.43 -38.469 -15.508 1 93.81 19 GLN B CA 1
ATOM 1575 C C . GLN B 1 19 ? 5.344 -39.031 -14.414 1 93.81 19 GLN B C 1
ATOM 1577 O O . GLN B 1 19 ? 5.004 -39 -13.234 1 93.81 19 GLN B O 1
ATOM 1582 N N . LYS B 1 20 ? 6.48 -39.438 -14.789 1 93.69 20 LYS B N 1
ATOM 1583 C CA . LYS B 1 20 ? 7.484 -39.938 -13.852 1 93.69 20 LYS B CA 1
ATOM 1584 C C . LYS B 1 20 ? 7.945 -38.844 -12.906 1 93.69 20 LYS B C 1
ATOM 1586 O O . LYS B 1 20 ? 8 -39.031 -11.688 1 93.69 20 LYS B O 1
ATOM 1591 N N . LYS B 1 21 ? 8.211 -37.719 -13.438 1 91.44 21 LYS B N 1
ATOM 1592 C CA . LYS B 1 21 ? 8.719 -36.625 -12.641 1 91.44 21 LYS B CA 1
ATOM 1593 C C . LYS B 1 21 ? 7.66 -36.125 -11.656 1 91.44 21 LYS B C 1
ATOM 1595 O O . LYS B 1 21 ? 7.973 -35.812 -10.508 1 91.44 21 LYS B O 1
ATOM 1600 N N . LEU B 1 22 ? 6.473 -36 -12.148 1 93.12 22 LEU B N 1
ATOM 1601 C CA . LEU B 1 22 ? 5.398 -35.594 -11.25 1 93.12 22 LEU B CA 1
ATOM 1602 C C . LEU B 1 22 ? 5.242 -36.594 -10.102 1 93.12 22 LEU B C 1
ATOM 1604 O O . LEU B 1 22 ? 5.074 -36.188 -8.945 1 93.12 22 LEU B O 1
ATOM 1608 N N . ALA B 1 23 ? 5.309 -37.906 -10.422 1 94.19 23 ALA B N 1
ATOM 1609 C CA . ALA B 1 23 ? 5.199 -38.969 -9.414 1 94.19 23 ALA B CA 1
ATOM 1610 C C . ALA B 1 23 ? 6.273 -38.812 -8.344 1 94.19 23 ALA B C 1
ATOM 1612 O O . ALA B 1 23 ? 5.984 -38.906 -7.148 1 94.19 23 ALA B O 1
ATOM 1613 N N . GLU B 1 24 ? 7.434 -38.5 -8.781 1 92.12 24 GLU B N 1
ATOM 1614 C CA . GLU B 1 24 ? 8.555 -38.312 -7.871 1 92.12 24 GLU B CA 1
ATOM 1615 C C . GLU B 1 24 ? 8.305 -37.125 -6.938 1 92.12 24 GLU B C 1
ATOM 1617 O O . GLU B 1 24 ? 8.57 -37.188 -5.738 1 92.12 24 GLU B O 1
ATOM 1622 N N . LEU B 1 25 ? 7.77 -36.125 -7.496 1 88.19 25 LEU B N 1
ATOM 1623 C CA . LEU B 1 25 ? 7.562 -34.875 -6.754 1 88.19 25 LEU B CA 1
ATOM 1624 C C . LEU B 1 25 ? 6.434 -35.031 -5.738 1 88.19 25 LEU B C 1
ATOM 1626 O O . LEU B 1 25 ? 6.492 -34.469 -4.645 1 88.19 25 LEU B O 1
ATOM 1630 N N . VAL B 1 26 ? 5.477 -35.812 -6.082 1 91.19 26 VAL B N 1
ATOM 1631 C CA . VAL B 1 26 ? 4.301 -36 -5.242 1 91.19 26 VAL B CA 1
ATOM 1632 C C . VAL B 1 26 ? 4.57 -37.094 -4.227 1 91.19 26 VAL B C 1
ATOM 1634 O O . VAL B 1 26 ? 4.008 -37.094 -3.127 1 91.19 26 VAL B O 1
ATOM 1637 N N . GLY B 1 27 ? 5.465 -37.938 -4.535 1 91.88 27 GLY B N 1
ATOM 1638 C CA . GLY B 1 27 ? 5.801 -39.062 -3.67 1 91.88 27 GLY B CA 1
ATOM 1639 C C . GLY B 1 27 ? 4.93 -40.281 -3.914 1 91.88 27 GLY B C 1
ATOM 1640 O O . GLY B 1 27 ? 4.492 -40.938 -2.967 1 91.88 27 GLY B O 1
ATOM 1641 N N . VAL B 1 28 ? 4.586 -40.531 -5.121 1 94.69 28 VAL B N 1
ATOM 1642 C CA . VAL B 1 28 ? 3.811 -41.719 -5.492 1 94.69 28 VAL B CA 1
ATOM 1643 C C . VAL B 1 28 ? 4.461 -42.406 -6.688 1 94.69 28 VAL B C 1
ATOM 1645 O O . VAL B 1 28 ? 5.48 -41.938 -7.203 1 94.69 28 VAL B O 1
ATOM 1648 N N . SER B 1 29 ? 3.871 -43.531 -7.07 1 94.25 29 SER B N 1
ATOM 1649 C CA . SER B 1 29 ? 4.406 -44.281 -8.211 1 94.25 29 SER B CA 1
ATOM 1650 C C . SER B 1 29 ? 3.932 -43.656 -9.531 1 94.25 29 SER B C 1
ATOM 1652 O O . SER B 1 29 ? 2.84 -43.094 -9.602 1 94.25 29 SER B O 1
ATOM 1654 N N . GLN B 1 30 ? 4.828 -43.812 -10.609 1 94.75 30 GLN B N 1
ATOM 1655 C CA . GLN B 1 30 ? 4.488 -43.281 -11.93 1 94.75 30 GLN B CA 1
ATOM 1656 C C . GLN B 1 30 ? 3.232 -43.938 -12.477 1 94.75 30 GLN B C 1
ATOM 1658 O O . GLN B 1 30 ? 2.367 -43.281 -13.055 1 94.75 30 GLN B O 1
ATOM 1663 N N . PRO B 1 31 ? 3.023 -45.281 -12.25 1 95.25 31 PRO B N 1
ATOM 1664 C CA . PRO B 1 31 ? 1.801 -45.906 -12.766 1 95.25 31 PRO B CA 1
ATOM 1665 C C . PRO B 1 31 ? 0.536 -45.344 -12.133 1 95.25 31 PRO B C 1
ATOM 1667 O O . PRO B 1 31 ? -0.487 -45.188 -12.805 1 95.25 31 PRO B O 1
ATOM 1670 N N . LEU B 1 32 ? 0.686 -44.938 -10.93 1 94.62 32 LEU B N 1
ATOM 1671 C CA . LEU B 1 32 ? -0.467 -44.344 -10.266 1 94.62 32 LEU B CA 1
ATOM 1672 C C . LEU B 1 32 ? -0.854 -43.031 -10.938 1 94.62 32 LEU B C 1
ATOM 1674 O O . LEU B 1 32 ? -2.035 -42.781 -11.195 1 94.62 32 LEU B O 1
ATOM 1678 N N . ILE B 1 33 ? 0.17 -42.156 -11.188 1 95.06 33 ILE B N 1
ATOM 1679 C CA . ILE B 1 33 ? -0.085 -40.906 -11.891 1 95.06 33 ILE B CA 1
ATOM 1680 C C . ILE B 1 33 ? -0.738 -41.188 -13.234 1 95.06 33 ILE B C 1
ATOM 1682 O O . ILE B 1 33 ? -1.705 -40.531 -13.617 1 95.06 33 ILE B O 1
ATOM 1686 N N . ALA B 1 34 ? -0.255 -42.219 -13.984 1 93.94 34 ALA B N 1
ATOM 1687 C CA . ALA B 1 34 ? -0.763 -42.594 -15.305 1 93.94 34 ALA B CA 1
ATOM 1688 C C . ALA B 1 34 ? -2.229 -43 -15.227 1 93.94 34 ALA B C 1
ATOM 1690 O O . ALA B 1 34 ? -3.043 -42.594 -16.062 1 93.94 34 ALA B O 1
ATOM 1691 N N . ARG B 1 35 ? -2.568 -43.781 -14.195 1 93.88 35 ARG B N 1
ATOM 1692 C CA . ARG B 1 35 ? -3.936 -44.25 -14.031 1 93.88 35 ARG B CA 1
ATOM 1693 C C . ARG B 1 35 ? -4.883 -43.094 -13.688 1 93.88 35 ARG B C 1
ATOM 1695 O O . ARG B 1 35 ? -6.02 -43.062 -14.164 1 93.88 35 ARG B O 1
ATOM 1702 N N . ILE B 1 36 ? -4.371 -42.188 -12.945 1 93 36 ILE B N 1
ATOM 1703 C CA . ILE B 1 36 ? -5.172 -41.031 -12.555 1 93 36 ILE B CA 1
ATOM 1704 C C . ILE B 1 36 ? -5.473 -40.188 -13.789 1 93 36 ILE B C 1
ATOM 1706 O O . ILE B 1 36 ? -6.629 -39.844 -14.047 1 93 36 ILE B O 1
ATOM 1710 N N . GLU B 1 37 ? -4.41 -39.875 -14.57 1 92.44 37 GLU B N 1
ATOM 1711 C CA . GLU B 1 37 ? -4.562 -39 -15.727 1 92.44 37 GLU B CA 1
ATOM 1712 C C . GLU B 1 37 ? -5.414 -39.656 -16.812 1 92.44 37 GLU B C 1
ATOM 1714 O O . GLU B 1 37 ? -6.078 -38.938 -17.578 1 92.44 37 GLU B O 1
ATOM 1719 N N . ALA B 1 38 ? -5.52 -41.031 -16.859 1 90.69 38 ALA B N 1
ATOM 1720 C CA . ALA B 1 38 ? -6.297 -41.781 -17.844 1 90.69 38 ALA B CA 1
ATOM 1721 C C . ALA B 1 38 ? -7.738 -41.969 -17.375 1 90.69 38 ALA B C 1
ATOM 1723 O O . ALA B 1 38 ? -8.57 -42.5 -18.109 1 90.69 38 ALA B O 1
ATOM 1724 N N . GLY B 1 39 ? -7.984 -41.531 -16.125 1 88 39 GLY B N 1
ATOM 1725 C CA . GLY B 1 39 ? -9.32 -41.688 -15.578 1 88 39 GLY B CA 1
ATOM 1726 C C . GLY B 1 39 ? -9.594 -43.125 -15.109 1 88 39 GLY B C 1
ATOM 1727 O O . GLY B 1 39 ? -10.75 -43.5 -14.938 1 88 39 GLY B O 1
ATOM 1728 N N . LYS B 1 40 ? -8.617 -43.906 -14.914 1 90.19 40 LYS B N 1
ATOM 1729 C CA . LYS B 1 40 ? -8.758 -45.312 -14.547 1 90.19 40 LYS B CA 1
ATOM 1730 C C . LYS B 1 40 ? -8.602 -45.531 -13.047 1 90.19 40 LYS B C 1
ATOM 1732 O O . LYS B 1 40 ? -8.641 -46.656 -12.547 1 90.19 40 LYS B O 1
ATOM 1737 N N . PHE B 1 41 ? -8.203 -44.594 -12.266 1 87.81 41 PHE B N 1
ATOM 1738 C CA . PHE B 1 41 ? -8.07 -44.594 -10.82 1 87.81 41 PHE B CA 1
ATOM 1739 C C . PHE B 1 41 ? -8.695 -43.344 -10.219 1 87.81 41 PHE B C 1
ATOM 1741 O O . PHE B 1 41 ? -8.445 -42.219 -10.688 1 87.81 41 PHE B O 1
ATOM 1748 N N . ASP B 1 42 ? -9.609 -43.469 -9.312 1 87.5 42 ASP B N 1
ATOM 1749 C CA . ASP B 1 42 ? -10.242 -42.375 -8.594 1 87.5 42 ASP B CA 1
ATOM 1750 C C . ASP B 1 42 ? -9.438 -41.969 -7.355 1 87.5 42 ASP B C 1
ATOM 1752 O O . ASP B 1 42 ? -9.578 -42.594 -6.305 1 87.5 42 ASP B O 1
ATOM 1756 N N . PRO B 1 43 ? -8.516 -41 -7.359 1 88.94 43 PRO B N 1
ATOM 1757 C CA . PRO B 1 43 ? -7.652 -40.656 -6.234 1 88.94 43 PRO B CA 1
ATOM 1758 C C . PRO B 1 43 ? -8.406 -39.906 -5.121 1 88.94 43 PRO B C 1
ATOM 1760 O O . PRO B 1 43 ? -9.508 -39.406 -5.344 1 88.94 43 PRO B O 1
ATOM 1763 N N . LYS B 1 44 ? -7.895 -40 -3.879 1 90.75 44 LYS B N 1
ATOM 1764 C CA . LYS B 1 44 ? -8.383 -39.156 -2.799 1 90.75 44 LYS B CA 1
ATOM 1765 C C . LYS B 1 44 ? -8.18 -37.656 -3.131 1 90.75 44 LYS B C 1
ATOM 1767 O O . LYS B 1 44 ? -7.246 -37.312 -3.844 1 90.75 44 LYS B O 1
ATOM 1772 N N . LEU B 1 45 ? -9.07 -36.906 -2.691 1 82.5 45 LEU B N 1
ATOM 1773 C CA . LEU B 1 45 ? -9 -35.469 -2.916 1 82.5 45 LEU B CA 1
ATOM 1774 C C . LEU B 1 45 ? -7.676 -34.906 -2.42 1 82.5 45 LEU B C 1
ATOM 1776 O O . LEU B 1 45 ? -7.117 -34 -3.035 1 82.5 45 LEU B O 1
ATOM 1780 N N . SER B 1 46 ? -7.156 -35.469 -1.329 1 83.25 46 SER B N 1
ATOM 1781 C CA . SER B 1 46 ? -5.898 -35.031 -0.754 1 83.25 46 SER B CA 1
ATOM 1782 C C . SER B 1 46 ? -4.742 -35.188 -1.735 1 83.25 46 SER B C 1
ATOM 1784 O O . SER B 1 46 ? -3.879 -34.312 -1.846 1 83.25 46 SER B O 1
ATOM 1786 N N . LEU B 1 47 ? -4.754 -36.312 -2.447 1 87 47 LEU B N 1
ATOM 1787 C CA . LEU B 1 47 ? -3.703 -36.562 -3.422 1 87 47 LEU B CA 1
ATOM 1788 C C . LEU B 1 47 ? -3.826 -35.625 -4.621 1 87 47 LEU B C 1
ATOM 1790 O O . LEU B 1 47 ? -2.828 -35.094 -5.09 1 87 47 LEU B O 1
ATOM 1794 N N . VAL B 1 48 ? -5.051 -35.406 -5.117 1 86.88 48 VAL B N 1
ATOM 1795 C CA . VAL B 1 48 ? -5.305 -34.5 -6.223 1 86.88 48 VAL B CA 1
ATOM 1796 C C . VAL B 1 48 ? -4.836 -33.094 -5.852 1 86.88 48 VAL B C 1
ATOM 1798 O O . VAL B 1 48 ? -4.172 -32.406 -6.645 1 86.88 48 VAL B O 1
ATOM 1801 N N . LYS B 1 49 ? -5.145 -32.688 -4.648 1 79.12 49 LYS B N 1
ATOM 1802 C CA . LYS B 1 49 ? -4.715 -31.359 -4.156 1 79.12 49 LYS B CA 1
ATOM 1803 C C . LYS B 1 49 ? -3.195 -31.281 -4.086 1 79.12 49 LYS B C 1
ATOM 1805 O O . LYS B 1 49 ? -2.613 -30.25 -4.426 1 79.12 49 LYS B O 1
ATOM 1810 N N . LYS B 1 50 ? -2.576 -32.344 -3.639 1 82.88 50 LYS B N 1
ATOM 1811 C CA . LYS B 1 50 ? -1.119 -32.375 -3.543 1 82.88 50 LYS B CA 1
ATOM 1812 C C . LYS B 1 50 ? -0.476 -32.25 -4.922 1 82.88 50 LYS B C 1
ATOM 1814 O O . LYS B 1 50 ? 0.482 -31.484 -5.098 1 82.88 50 LYS B O 1
ATOM 1819 N N . MET B 1 51 ? -1.009 -33 -5.934 1 87.38 51 MET B N 1
ATOM 1820 C CA . MET B 1 51 ? -0.486 -32.906 -7.293 1 87.38 51 MET B CA 1
ATOM 1821 C C . MET B 1 51 ? -0.617 -31.5 -7.852 1 87.38 51 MET B C 1
ATOM 1823 O O . MET B 1 51 ? 0.333 -30.969 -8.422 1 87.38 51 MET B O 1
ATOM 1827 N N . LEU B 1 52 ? -1.807 -30.938 -7.625 1 80.62 52 LEU B N 1
ATOM 1828 C CA . LEU B 1 52 ? -2.043 -29.578 -8.117 1 80.62 52 LEU B CA 1
ATOM 1829 C C . LEU B 1 52 ? -1.112 -28.578 -7.43 1 80.62 52 LEU B C 1
ATOM 1831 O O . LEU B 1 52 ? -0.597 -27.672 -8.078 1 80.62 52 LEU B O 1
ATOM 1835 N N . ARG B 1 53 ? -0.902 -28.766 -6.16 1 72.5 53 ARG B N 1
ATOM 1836 C CA . ARG B 1 53 ? 0.008 -27.906 -5.406 1 72.5 53 ARG B CA 1
ATOM 1837 C C . ARG B 1 53 ? 1.421 -27.969 -5.977 1 72.5 53 ARG B C 1
ATOM 1839 O O . ARG B 1 53 ? 2.078 -26.938 -6.145 1 72.5 53 ARG B O 1
ATOM 1846 N N . VAL B 1 54 ? 1.923 -29.156 -6.223 1 76.69 54 VAL B N 1
ATOM 1847 C CA . VAL B 1 54 ? 3.266 -29.344 -6.766 1 76.69 54 VAL B CA 1
ATOM 1848 C C . VAL B 1 54 ? 3.373 -28.672 -8.125 1 76.69 54 VAL B C 1
ATOM 1850 O O . VAL B 1 54 ? 4.352 -27.969 -8.406 1 76.69 54 VAL B O 1
ATOM 1853 N N . LEU B 1 55 ? 2.33 -28.828 -8.938 1 76.94 55 LEU B N 1
ATOM 1854 C CA . LEU B 1 55 ? 2.355 -28.234 -10.266 1 76.94 55 LEU B CA 1
ATOM 1855 C C . LEU B 1 55 ? 2.33 -26.719 -10.18 1 76.94 55 LEU B C 1
ATOM 1857 O O . LEU B 1 55 ? 3.018 -26.031 -10.945 1 76.94 55 LEU B O 1
ATOM 1861 N N . GLU B 1 56 ? 1.529 -26.203 -9.305 1 69.94 56 GLU B N 1
ATOM 1862 C CA . GLU B 1 56 ? 1.462 -24.75 -9.102 1 69.94 56 GLU B CA 1
ATOM 1863 C C . GLU B 1 56 ? 2.799 -24.203 -8.617 1 69.94 56 GLU B C 1
ATOM 1865 O O . GLU B 1 56 ? 3.229 -23.125 -9.047 1 69.94 56 GLU B O 1
ATOM 1870 N N . GLU B 1 57 ? 3.275 -24.891 -7.734 1 67.12 57 GLU B N 1
ATOM 1871 C CA . GLU B 1 57 ? 4.586 -24.5 -7.227 1 67.12 57 GLU B CA 1
ATOM 1872 C C . GLU B 1 57 ? 5.617 -24.438 -8.352 1 67.12 57 GLU B C 1
ATOM 1874 O O . GLU B 1 57 ? 6.457 -23.547 -8.383 1 67.12 57 GLU B O 1
ATOM 1879 N N . ILE B 1 58 ? 5.395 -25.422 -9.164 1 68 58 ILE B N 1
ATOM 1880 C CA . ILE B 1 58 ? 6.328 -25.469 -10.289 1 68 58 ILE B CA 1
ATOM 1881 C C . ILE B 1 58 ? 6.02 -24.328 -11.258 1 68 58 ILE B C 1
ATOM 1883 O O . ILE B 1 58 ? 6.934 -23.672 -11.766 1 68 58 ILE B O 1
ATOM 1887 N N . GLU B 1 59 ? 4.719 -24.188 -11.5 1 63.88 59 GLU B N 1
ATOM 1888 C CA . GLU B 1 59 ? 4.328 -23.094 -12.375 1 63.88 59 GLU B CA 1
ATOM 1889 C C . GLU B 1 59 ? 4.742 -21.75 -11.797 1 63.88 59 GLU B C 1
ATOM 1891 O O . GLU B 1 59 ? 5.25 -20.875 -12.516 1 63.88 59 GLU B O 1
ATOM 1896 N N . GLY B 1 60 ? 4.121 -21.438 -10.531 1 61 60 GLY B N 1
ATOM 1897 C CA . GLY B 1 60 ? 4.566 -20.234 -9.828 1 61 60 GLY B CA 1
ATOM 1898 C C . GLY B 1 60 ? 6.078 -20.141 -9.711 1 61 60 GLY B C 1
ATOM 1899 O O . GLY B 1 60 ? 6.637 -19.047 -9.703 1 61 60 GLY B O 1
ATOM 1900 N N . GLY B 1 61 ? 6.582 -21.391 -9.531 1 60.19 61 GLY B N 1
ATOM 1901 C CA . GLY B 1 61 ? 8.031 -21.516 -9.539 1 60.19 61 GLY B CA 1
ATOM 1902 C C . GLY B 1 61 ? 8.656 -21.141 -10.867 1 60.19 61 GLY B C 1
ATO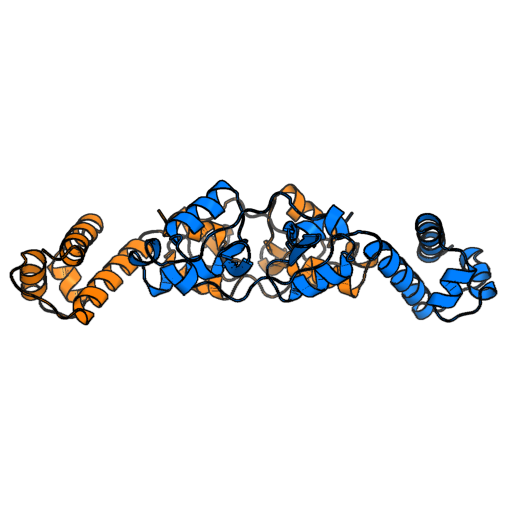M 1903 O O . GLY B 1 61 ? 9.867 -20.906 -10.945 1 60.19 61 GLY B O 1
ATOM 1904 N N . ARG B 1 62 ? 7.758 -21.047 -11.859 1 68.81 62 ARG B N 1
ATOM 1905 C CA . ARG B 1 62 ? 8.32 -20.844 -13.188 1 68.81 62 ARG B CA 1
ATOM 1906 C C . ARG B 1 62 ? 8.461 -19.344 -13.492 1 68.81 62 ARG B C 1
ATOM 1908 O O . ARG B 1 62 ? 9.344 -18.953 -14.258 1 68.81 62 ARG B O 1
ATOM 1915 N N . VAL B 1 63 ? 7.641 -18.547 -12.703 1 82.94 63 VAL B N 1
ATOM 1916 C CA . VAL B 1 63 ? 7.832 -17.141 -13.008 1 82.94 63 VAL B CA 1
ATOM 1917 C C . VAL B 1 63 ? 8.922 -16.562 -12.102 1 82.94 63 VAL B C 1
ATOM 1919 O O . VAL B 1 63 ? 8.844 -16.672 -10.875 1 82.94 63 VAL B O 1
ATOM 1922 N N . GLU B 1 64 ? 9.859 -16.109 -12.805 1 90.44 64 GLU B N 1
ATOM 1923 C CA . GLU B 1 64 ? 11.023 -15.578 -12.086 1 90.44 64 GLU B CA 1
ATOM 1924 C C . GLU B 1 64 ? 10.797 -14.125 -11.672 1 90.44 64 GLU B C 1
ATOM 1926 O O . GLU B 1 64 ? 10.023 -13.406 -12.297 1 90.44 64 GLU B O 1
ATOM 1931 N N . ALA B 1 65 ? 11.523 -13.703 -10.57 1 95.75 65 ALA B N 1
ATOM 1932 C CA . ALA B 1 65 ? 11.469 -12.336 -10.055 1 95.75 65 ALA B CA 1
ATOM 1933 C C . ALA B 1 65 ? 11.742 -11.32 -11.156 1 95.75 65 ALA B C 1
ATOM 1935 O O . ALA B 1 65 ? 11.07 -10.289 -11.242 1 95.75 65 ALA B O 1
ATOM 1936 N N . ARG B 1 66 ? 12.617 -11.617 -12.078 1 95.44 66 ARG B N 1
ATOM 1937 C CA . ARG B 1 66 ? 13.023 -10.68 -13.109 1 95.44 66 ARG B CA 1
ATOM 1938 C C . ARG B 1 66 ? 11.867 -10.367 -14.055 1 95.44 66 ARG B C 1
ATOM 1940 O O . ARG B 1 66 ? 11.859 -9.32 -14.711 1 95.44 66 ARG B O 1
ATOM 1947 N N . VAL B 1 67 ? 10.906 -11.281 -14.148 1 92.75 67 VAL B N 1
ATOM 1948 C CA . VAL B 1 67 ? 9.781 -11.141 -15.07 1 92.75 67 VAL B CA 1
ATOM 1949 C C . VAL B 1 67 ? 8.758 -10.164 -14.5 1 92.75 67 VAL B C 1
ATOM 1951 O O . VAL B 1 67 ? 8.07 -9.461 -15.25 1 92.75 67 VAL B O 1
ATOM 1954 N N . VAL B 1 68 ? 8.727 -10.023 -13.156 1 94.44 68 VAL B N 1
ATOM 1955 C CA . VAL B 1 68 ? 7.625 -9.273 -12.562 1 94.44 68 VAL B CA 1
ATOM 1956 C C . VAL B 1 68 ? 8.148 -7.969 -11.969 1 94.44 68 VAL B C 1
ATOM 1958 O O . VAL B 1 68 ? 7.363 -7.098 -11.586 1 94.44 68 VAL B O 1
ATOM 1961 N N . MET B 1 69 ? 9.445 -7.84 -11.891 1 96.81 69 MET B N 1
ATOM 1962 C CA . MET B 1 69 ? 10.031 -6.691 -11.203 1 96.81 69 MET B CA 1
ATOM 1963 C C . MET B 1 69 ? 9.875 -5.426 -12.039 1 96.81 69 MET B C 1
ATOM 1965 O O . MET B 1 69 ? 9.711 -5.492 -13.258 1 96.81 69 MET B O 1
ATOM 1969 N N . ASN B 1 70 ? 9.82 -4.285 -11.344 1 97.19 70 ASN B N 1
ATOM 1970 C CA . ASN B 1 70 ? 9.969 -2.984 -11.992 1 97.19 70 ASN B CA 1
ATOM 1971 C C . ASN B 1 70 ? 11.422 -2.525 -12 1 97.19 70 ASN B C 1
ATOM 1973 O O . ASN B 1 70 ? 12.156 -2.732 -11.031 1 97.19 70 ASN B O 1
ATOM 1977 N N . SER B 1 71 ? 11.836 -2.021 -13.133 1 97.12 71 SER B N 1
ATOM 1978 C CA . SER B 1 71 ? 13.188 -1.508 -13.352 1 97.12 71 SER B CA 1
ATOM 1979 C C . SER B 1 71 ? 13.164 -0.249 -14.211 1 97.12 71 SER B C 1
ATOM 1981 O O . SER B 1 71 ? 12.328 -0.116 -15.109 1 97.12 71 SER B O 1
ATOM 1983 N N . PRO B 1 72 ? 14.094 0.798 -13.953 1 96.62 72 PRO B N 1
ATOM 1984 C CA . PRO B 1 72 ? 15.094 0.855 -12.883 1 96.62 72 PRO B CA 1
ATOM 1985 C C . PRO B 1 72 ? 14.492 1.205 -11.523 1 96.62 72 PRO B C 1
ATOM 1987 O O . PRO B 1 72 ? 13.336 1.625 -11.453 1 96.62 72 PRO B O 1
ATOM 1990 N N . VAL B 1 73 ? 15.266 0.956 -10.484 1 97.56 73 VAL B N 1
ATOM 1991 C CA . VAL B 1 73 ? 14.812 1.247 -9.125 1 97.56 73 VAL B CA 1
ATOM 1992 C C . VAL B 1 73 ? 15.172 2.686 -8.766 1 97.56 73 VAL B C 1
ATOM 1994 O O . VAL B 1 73 ? 16.281 3.148 -9.047 1 97.56 73 VAL B O 1
ATOM 1997 N N . ILE B 1 74 ? 14.227 3.365 -8.164 1 97.88 74 ILE B N 1
ATOM 1998 C CA . ILE B 1 74 ? 14.469 4.711 -7.652 1 97.88 74 ILE B CA 1
ATOM 1999 C C . ILE B 1 74 ? 14.898 4.637 -6.188 1 97.88 74 ILE B C 1
ATOM 2001 O O . ILE B 1 74 ? 14.258 3.959 -5.383 1 97.88 74 ILE B O 1
ATOM 2005 N N . PHE B 1 75 ? 15.922 5.328 -5.867 1 98 75 PHE B N 1
ATOM 2006 C CA . PHE B 1 75 ? 16.484 5.32 -4.52 1 98 75 PHE B CA 1
ATOM 2007 C C . PHE B 1 75 ? 16.453 6.719 -3.912 1 98 75 PHE B C 1
ATOM 2009 O O . PHE B 1 75 ? 16.344 7.711 -4.637 1 98 75 PHE B O 1
ATOM 2016 N N . VAL B 1 76 ? 16.547 6.734 -2.639 1 98.44 76 VAL B N 1
ATOM 2017 C CA . VAL B 1 76 ? 16.828 7.98 -1.932 1 98.44 76 VAL B CA 1
ATOM 2018 C C . VAL B 1 76 ? 18.031 7.793 -1.014 1 98.44 76 VAL B C 1
ATOM 2020 O O . VAL B 1 76 ? 18.469 6.664 -0.762 1 98.44 76 VAL B O 1
ATOM 2023 N N . SER B 1 77 ? 18.562 8.914 -0.553 1 98.44 77 SER B N 1
ATOM 2024 C CA . SER B 1 77 ? 19.672 8.914 0.39 1 98.44 77 SER B CA 1
ATOM 2025 C C . SER B 1 77 ? 19.188 9.148 1.817 1 98.44 77 SER B C 1
ATOM 2027 O O . SER B 1 77 ? 18.156 9.781 2.031 1 98.44 77 SER B O 1
ATOM 2029 N N . PRO B 1 78 ? 19.984 8.656 2.799 1 98.31 78 PRO B N 1
ATOM 2030 C CA . PRO B 1 78 ? 19.609 8.945 4.188 1 98.31 78 PRO B CA 1
ATOM 2031 C C . PRO B 1 78 ? 19.516 10.445 4.473 1 98.31 78 PRO B C 1
ATOM 2033 O O . PRO B 1 78 ? 18.812 10.859 5.395 1 98.31 78 PRO B O 1
ATOM 2036 N N . SER B 1 79 ? 20.141 11.258 3.641 1 98.12 79 SER B N 1
ATOM 2037 C CA . SER B 1 79 ? 20.219 12.695 3.904 1 98.12 79 SER B CA 1
ATOM 2038 C C . SER B 1 79 ? 19.094 13.445 3.203 1 98.12 79 SER B C 1
ATOM 2040 O O . SER B 1 79 ? 18.875 14.633 3.449 1 98.12 79 SER B O 1
ATOM 2042 N N . ASP B 1 80 ? 18.422 12.781 2.324 1 97.56 80 ASP B N 1
ATOM 2043 C CA . ASP B 1 80 ? 17.297 13.43 1.658 1 97.56 80 ASP B CA 1
ATOM 2044 C C . ASP B 1 80 ? 16.219 13.82 2.662 1 97.56 80 ASP B C 1
ATOM 2046 O O . ASP B 1 80 ? 16.078 13.188 3.713 1 97.56 80 ASP B O 1
ATOM 2050 N N . SER B 1 81 ? 15.43 14.852 2.348 1 95.56 81 SER B N 1
ATOM 2051 C CA . SER B 1 81 ? 14.328 15.281 3.199 1 95.56 81 SER B CA 1
ATOM 2052 C C . SER B 1 81 ? 13.055 14.5 2.896 1 95.56 81 SER B C 1
ATOM 2054 O O . SER B 1 81 ? 12.906 13.953 1.801 1 95.56 81 SER B O 1
ATOM 2056 N N . LEU B 1 82 ? 12.172 14.477 3.852 1 94.06 82 LEU B N 1
ATOM 2057 C CA . LEU B 1 82 ? 10.883 13.828 3.635 1 94.06 82 LEU B CA 1
ATOM 2058 C C . LEU B 1 82 ? 10.078 14.562 2.572 1 94.06 82 LEU B C 1
ATOM 2060 O O . LEU B 1 82 ? 9.266 13.953 1.874 1 94.06 82 LEU B O 1
ATOM 2064 N N . LYS B 1 83 ? 10.328 15.82 2.471 1 90.31 83 LYS B N 1
ATOM 2065 C CA . LYS B 1 83 ? 9.703 16.562 1.382 1 90.31 83 LYS B CA 1
ATOM 2066 C C . LYS B 1 83 ? 10.086 15.977 0.025 1 90.31 83 LYS B C 1
ATOM 2068 O O . LYS B 1 83 ? 9.219 15.742 -0.824 1 90.31 83 LYS B O 1
ATOM 2073 N N . THR B 1 84 ? 11.383 15.758 -0.116 1 93.88 84 THR B N 1
ATOM 2074 C CA . THR B 1 84 ? 11.883 15.164 -1.35 1 93.88 84 THR B CA 1
ATOM 2075 C C . THR B 1 84 ? 11.266 13.781 -1.57 1 93.88 84 THR B C 1
ATOM 2077 O O . THR B 1 84 ? 10.844 13.453 -2.682 1 93.88 84 THR B O 1
ATOM 2080 N N . VAL B 1 85 ? 11.203 13.047 -0.5 1 96.06 85 VAL B N 1
ATOM 2081 C CA . VAL B 1 85 ? 10.656 11.695 -0.557 1 96.06 85 VAL B CA 1
ATOM 2082 C C . VAL B 1 85 ? 9.188 11.758 -0.989 1 96.06 85 VAL B C 1
ATOM 2084 O O . VAL B 1 85 ? 8.781 11.039 -1.905 1 96.06 85 VAL B O 1
ATOM 2087 N N . ALA B 1 86 ? 8.414 12.609 -0.383 1 93.12 86 ALA B N 1
ATOM 2088 C CA . ALA B 1 86 ? 6.992 12.742 -0.681 1 93.12 86 ALA B CA 1
ATOM 2089 C C . ALA B 1 86 ? 6.773 13.18 -2.125 1 93.12 86 ALA B C 1
ATOM 2091 O O . ALA B 1 86 ? 5.887 12.664 -2.812 1 93.12 86 ALA B O 1
ATOM 2092 N N . GLU B 1 87 ? 7.578 14.109 -2.555 1 92.5 87 GLU B N 1
ATOM 2093 C CA . GLU B 1 87 ? 7.488 14.602 -3.93 1 92.5 87 GLU B CA 1
ATOM 2094 C C . GLU B 1 87 ? 7.801 13.484 -4.93 1 92.5 87 GLU B C 1
ATOM 2096 O O . GLU B 1 87 ? 7.098 13.328 -5.926 1 92.5 87 GLU B O 1
ATOM 2101 N N . LEU B 1 88 ? 8.812 12.781 -4.637 1 95.12 88 LEU B N 1
ATOM 2102 C CA . LEU B 1 88 ? 9.219 11.68 -5.496 1 95.12 88 LEU B CA 1
ATOM 2103 C C . LEU B 1 88 ? 8.133 10.617 -5.566 1 95.12 88 LEU B C 1
ATOM 2105 O O . LEU B 1 88 ? 7.789 10.141 -6.652 1 95.12 88 LEU B O 1
ATOM 2109 N N . MET B 1 89 ? 7.574 10.258 -4.414 1 95.62 89 MET B N 1
ATOM 2110 C CA . MET B 1 89 ? 6.523 9.242 -4.355 1 95.62 89 MET B CA 1
ATOM 2111 C C . MET B 1 89 ? 5.289 9.695 -5.125 1 95.62 89 MET B C 1
ATOM 2113 O O . MET B 1 89 ? 4.656 8.898 -5.816 1 95.62 89 MET B O 1
ATOM 2117 N N . THR B 1 90 ? 4.992 10.906 -5.008 1 92.19 90 THR B N 1
ATOM 2118 C CA . THR B 1 90 ? 3.83 11.461 -5.691 1 92.19 90 THR B CA 1
ATOM 2119 C C . THR B 1 90 ? 4.059 11.5 -7.203 1 92.19 90 THR B C 1
ATOM 2121 O O . THR B 1 90 ? 3.215 11.047 -7.977 1 92.19 90 THR B O 1
ATOM 2124 N N . GLU B 1 91 ? 5.18 11.984 -7.641 1 92.69 91 GLU B N 1
ATOM 2125 C CA . GLU B 1 91 ? 5.512 12.141 -9.055 1 92.69 91 GLU B CA 1
ATOM 2126 C C . GLU B 1 91 ? 5.586 10.789 -9.758 1 92.69 91 GLU B C 1
ATOM 2128 O O . GLU B 1 91 ? 5.098 10.633 -10.875 1 92.69 91 GLU B O 1
ATOM 2133 N N . LYS B 1 92 ? 6.148 9.859 -9.078 1 94.69 92 LYS B N 1
ATOM 2134 C CA . LYS B 1 92 ? 6.395 8.562 -9.695 1 94.69 92 LYS B CA 1
ATOM 2135 C C . LYS B 1 92 ? 5.277 7.57 -9.375 1 94.69 92 LYS B C 1
ATOM 2137 O O . LYS B 1 92 ? 5.25 6.461 -9.906 1 94.69 92 LYS B O 1
ATOM 2142 N N . GLU B 1 93 ? 4.391 7.957 -8.477 1 92.12 93 GLU B N 1
ATOM 2143 C CA . GLU B 1 93 ? 3.268 7.129 -8.047 1 92.12 93 GLU B CA 1
ATOM 2144 C C . GLU B 1 93 ? 3.752 5.816 -7.434 1 92.12 93 GLU B C 1
ATOM 2146 O O . GLU B 1 93 ? 3.293 4.742 -7.82 1 92.12 93 GLU B O 1
ATOM 2151 N N . ILE B 1 94 ? 4.703 5.969 -6.504 1 95.25 94 ILE B N 1
ATOM 2152 C CA . ILE B 1 94 ? 5.23 4.816 -5.781 1 95.25 94 ILE B CA 1
ATOM 2153 C C . ILE B 1 94 ? 5.125 5.055 -4.277 1 95.25 94 ILE B C 1
ATOM 2155 O O . ILE B 1 94 ? 5.055 6.203 -3.828 1 95.25 94 ILE B O 1
ATOM 2159 N N . SER B 1 95 ? 5.141 3.943 -3.475 1 95.62 95 SER B N 1
ATOM 2160 C CA . SER B 1 95 ? 4.898 4.047 -2.039 1 95.62 95 SER B CA 1
ATOM 2161 C C . SER B 1 95 ? 6.098 3.553 -1.239 1 95.62 95 SER B C 1
ATOM 2163 O O . SER B 1 95 ? 6.105 3.631 -0.009 1 95.62 95 SER B O 1
ATOM 2165 N N . GLN B 1 96 ? 7.086 2.947 -1.925 1 97.19 96 GLN B N 1
ATOM 2166 C CA . GLN B 1 96 ? 8.258 2.363 -1.276 1 97.19 96 GLN B CA 1
ATOM 2167 C C . GLN B 1 96 ? 9.547 2.824 -1.95 1 97.19 96 GLN B C 1
ATOM 2169 O O . GLN B 1 96 ? 9.656 2.781 -3.176 1 97.19 96 GLN B O 1
ATOM 2174 N N . LEU B 1 97 ? 10.477 3.209 -1.149 1 98.5 97 LEU B N 1
ATOM 2175 C CA . LEU B 1 97 ? 11.758 3.658 -1.67 1 98.5 97 LEU B CA 1
ATOM 2176 C C . LEU B 1 97 ? 12.906 3.039 -0.882 1 98.5 97 LEU B C 1
ATOM 2178 O O . LEU B 1 97 ? 13.023 3.244 0.329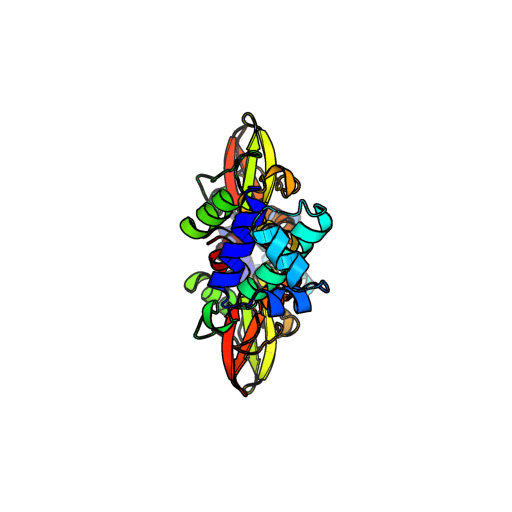 1 98.5 97 LEU B O 1
ATOM 2182 N N . PRO B 1 98 ? 13.734 2.248 -1.56 1 98.69 98 PRO B N 1
ATOM 2183 C CA . PRO B 1 98 ? 14.961 1.819 -0.879 1 98.69 98 PRO B CA 1
ATOM 2184 C C . PRO B 1 98 ? 15.922 2.975 -0.614 1 98.69 98 PRO B C 1
ATOM 2186 O O . PRO B 1 98 ? 15.938 3.953 -1.366 1 98.69 98 PRO B O 1
ATOM 2189 N N . VAL B 1 99 ? 16.625 2.885 0.455 1 98.81 99 VAL B N 1
ATOM 2190 C CA . VAL B 1 99 ? 17.594 3.906 0.851 1 98.81 99 VAL B CA 1
ATOM 2191 C C . VAL B 1 99 ? 19.016 3.393 0.629 1 98.81 99 VAL B C 1
ATOM 2193 O O . VAL B 1 99 ? 19.391 2.34 1.15 1 98.81 99 VAL B O 1
ATOM 2196 N N . MET B 1 100 ? 19.75 4.164 -0.122 1 98.12 1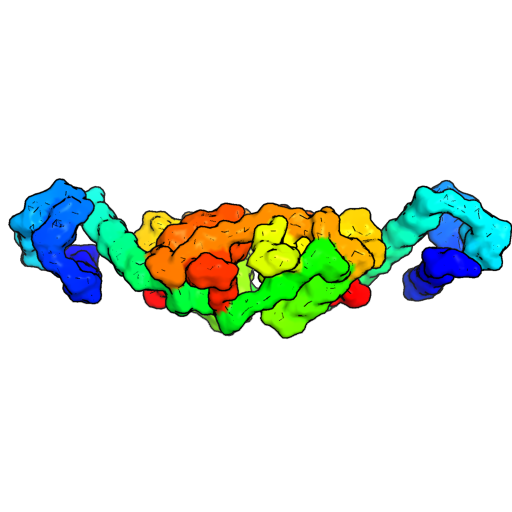00 MET B N 1
ATOM 2197 C CA . MET B 1 100 ? 21.125 3.791 -0.458 1 98.12 100 MET B CA 1
ATOM 2198 C C . MET B 1 100 ? 22.109 4.82 0.079 1 98.12 100 MET B C 1
ATOM 2200 O O . MET B 1 100 ? 21.859 6.023 0.018 1 98.12 100 MET B O 1
ATOM 2204 N N . GLU B 1 101 ? 23.172 4.273 0.617 1 97.5 101 GLU B N 1
ATOM 2205 C CA . GLU B 1 101 ? 24.297 5.102 1.039 1 97.5 101 GLU B CA 1
ATOM 2206 C C . GLU B 1 101 ? 25.625 4.477 0.623 1 97.5 101 GLU B C 1
ATOM 2208 O O . GLU B 1 101 ? 25.906 3.33 0.969 1 97.5 101 GLU B O 1
ATOM 2213 N N . ASN B 1 102 ? 26.469 5.219 -0.112 1 95.06 102 ASN B N 1
ATOM 2214 C CA . ASN B 1 102 ? 27.766 4.723 -0.57 1 95.06 102 ASN B CA 1
ATOM 2215 C C . ASN B 1 102 ? 27.625 3.361 -1.247 1 95.06 102 ASN B C 1
ATOM 2217 O O . ASN B 1 102 ? 28.344 2.418 -0.896 1 95.06 102 ASN B O 1
ATOM 2221 N N . ASP B 1 103 ? 26.578 3.199 -2.129 1 92.12 103 ASP B N 1
ATOM 2222 C CA . ASP B 1 103 ? 26.344 2.035 -2.975 1 92.12 103 ASP B CA 1
ATOM 2223 C C . ASP B 1 103 ? 25.922 0.828 -2.141 1 92.12 103 ASP B C 1
ATOM 2225 O O . ASP B 1 103 ? 26.094 -0.317 -2.564 1 92.12 103 ASP B O 1
ATOM 2229 N N . LYS B 1 104 ? 25.422 1.165 -0.938 1 95.75 104 LYS B N 1
ATOM 2230 C CA . LYS B 1 104 ? 24.938 0.102 -0.066 1 95.75 104 LYS B CA 1
ATOM 2231 C C . LYS B 1 104 ? 23.484 0.347 0.332 1 95.75 104 LYS B C 1
ATOM 2233 O O . LYS B 1 104 ? 23.094 1.483 0.607 1 95.75 104 LYS B O 1
ATOM 2238 N N . LEU B 1 105 ? 22.797 -0.744 0.327 1 97.38 105 LEU B N 1
ATOM 2239 C CA . LEU B 1 105 ? 21.422 -0.7 0.83 1 97.38 105 LEU B CA 1
ATOM 2240 C C . LEU B 1 105 ? 21.406 -0.534 2.346 1 97.38 105 LEU B C 1
ATOM 2242 O O . LEU B 1 105 ? 21.906 -1.398 3.074 1 97.38 105 LEU B O 1
ATOM 2246 N N . VAL B 1 106 ? 20.812 0.576 2.854 1 97.94 106 VAL B N 1
ATOM 2247 C CA . VAL B 1 106 ? 20.922 0.815 4.289 1 97.94 106 VAL B CA 1
ATOM 2248 C C . VAL B 1 106 ? 19.531 0.857 4.914 1 97.94 106 VAL B C 1
ATOM 2250 O O . VAL B 1 106 ? 19.391 0.885 6.141 1 97.94 106 VAL B O 1
ATOM 2253 N N . GLY B 1 107 ? 18.469 0.902 4.105 1 98.31 107 GLY B N 1
ATOM 2254 C CA . GLY B 1 107 ? 17.125 0.931 4.66 1 98.31 107 GLY B CA 1
ATOM 2255 C C . GLY B 1 107 ? 16.047 1.036 3.6 1 98.31 107 GLY B C 1
ATOM 2256 O O . GLY B 1 107 ? 16.297 0.756 2.424 1 98.31 107 GLY B O 1
ATOM 2257 N N . GLY B 1 108 ? 14.836 1.274 4 1 98.5 108 GLY B N 1
ATOM 2258 C CA . GLY B 1 108 ? 13.664 1.567 3.191 1 98.5 108 GLY B CA 1
ATOM 2259 C C . GLY B 1 108 ? 12.727 2.572 3.84 1 98.5 108 GLY B C 1
ATOM 2260 O O . GLY B 1 108 ? 12.594 2.605 5.062 1 98.5 108 GLY B O 1
ATOM 2261 N N . VAL B 1 109 ? 12.133 3.383 3.051 1 98.19 109 VAL B N 1
ATOM 2262 C CA . VAL B 1 109 ? 11.141 4.336 3.537 1 98.19 109 VAL B CA 1
ATOM 2263 C C . VAL B 1 109 ? 9.828 4.152 2.773 1 98.19 109 VAL B C 1
ATOM 2265 O O . VAL B 1 109 ? 9.836 3.963 1.554 1 98.19 109 VAL B O 1
ATOM 2268 N N . THR B 1 110 ? 8.75 4.164 3.494 1 97.38 110 THR B N 1
ATOM 2269 C CA . THR B 1 110 ? 7.434 3.938 2.904 1 97.38 110 THR B CA 1
ATOM 2270 C C . THR B 1 110 ? 6.527 5.148 3.125 1 97.38 110 THR B C 1
ATOM 2272 O O . THR B 1 110 ? 6.863 6.047 3.898 1 97.38 110 THR B O 1
ATOM 2275 N N . GLU B 1 111 ? 5.414 5.141 2.41 1 96.06 111 GLU B N 1
ATOM 2276 C CA . GLU B 1 111 ? 4.418 6.191 2.602 1 96.06 111 GLU B CA 1
ATOM 2277 C C . GLU B 1 111 ? 3.939 6.238 4.051 1 96.06 111 GLU B C 1
ATOM 2279 O O . GLU B 1 111 ? 3.627 7.312 4.57 1 96.06 111 GLU B O 1
ATOM 2284 N N . ALA B 1 112 ? 3.885 5.105 4.68 1 96 112 ALA B N 1
ATOM 2285 C CA . ALA B 1 112 ? 3.494 5.07 6.086 1 96 112 ALA B CA 1
ATOM 2286 C C . ALA B 1 112 ? 4.48 5.848 6.953 1 96 112 ALA B C 1
ATOM 2288 O O . ALA B 1 112 ? 4.078 6.543 7.887 1 96 112 ALA B O 1
ATOM 2289 N N . ASP B 1 113 ? 5.711 5.719 6.676 1 95.75 113 ASP B N 1
ATOM 2290 C CA . ASP B 1 113 ? 6.738 6.445 7.41 1 95.75 113 ASP B CA 1
ATOM 2291 C C . ASP B 1 113 ? 6.551 7.953 7.27 1 95.75 113 ASP B C 1
ATOM 2293 O O . ASP B 1 113 ? 6.691 8.695 8.242 1 95.75 113 ASP B O 1
ATOM 2297 N N . VAL B 1 114 ? 6.215 8.375 6.043 1 93.81 114 VAL B N 1
ATOM 2298 C CA . VAL B 1 114 ? 6.031 9.797 5.766 1 93.81 114 VAL B CA 1
ATOM 2299 C C . VAL B 1 114 ? 4.812 10.32 6.527 1 93.81 114 VAL B C 1
ATOM 2301 O O . VAL B 1 114 ? 4.898 11.336 7.223 1 93.81 114 VAL B O 1
ATOM 2304 N N . VAL B 1 115 ? 3.744 9.625 6.422 1 92.69 115 VAL B N 1
ATOM 2305 C CA . VAL B 1 115 ? 2.508 10.047 7.074 1 92.69 115 VAL B CA 1
ATOM 2306 C C . VAL B 1 115 ? 2.703 10.07 8.586 1 92.69 115 VAL B C 1
ATOM 2308 O O . VAL B 1 115 ? 2.27 11.008 9.266 1 92.69 115 VAL B O 1
ATOM 2311 N N . ARG B 1 116 ? 3.396 9.078 9.078 1 94.19 116 ARG B N 1
ATOM 2312 C CA . ARG B 1 116 ? 3.668 9.016 10.508 1 94.19 116 ARG B CA 1
ATOM 2313 C C . ARG B 1 116 ? 4.492 10.211 10.961 1 94.19 116 ARG B C 1
ATOM 2315 O O . ARG B 1 116 ? 4.199 10.82 11.992 1 94.19 116 ARG B O 1
ATOM 2322 N N . ALA B 1 117 ? 5.48 10.547 10.234 1 91.31 117 ALA B N 1
ATOM 2323 C CA . ALA B 1 117 ? 6.348 11.672 10.578 1 91.31 117 ALA B CA 1
ATOM 2324 C C . ALA B 1 117 ? 5.562 12.984 10.594 1 91.31 117 ALA B C 1
ATOM 2326 O O . ALA B 1 117 ? 5.758 13.82 11.484 1 91.31 117 ALA B O 1
ATOM 2327 N N . VAL B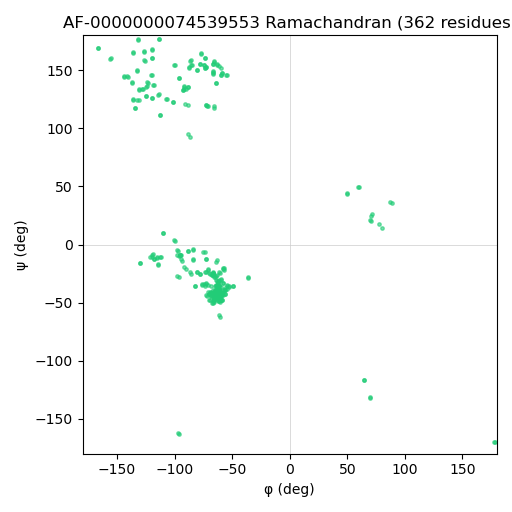 1 118 ? 4.707 13.133 9.625 1 84.31 118 VAL B N 1
ATOM 2328 C CA . VAL B 1 118 ? 3.904 14.352 9.531 1 84.31 118 VAL B CA 1
ATOM 2329 C C . VAL B 1 118 ? 2.943 14.422 10.719 1 84.31 118 VAL B C 1
ATOM 2331 O O . VAL B 1 118 ? 2.74 15.5 11.297 1 84.31 118 VAL B O 1
ATOM 2334 N N . LEU B 1 119 ? 2.371 13.32 11.086 1 84 119 LEU B N 1
ATOM 2335 C CA . LEU B 1 119 ? 1.46 13.281 12.227 1 84 119 LEU B CA 1
ATOM 2336 C C . LEU B 1 119 ? 2.186 13.648 13.516 1 84 119 LEU B C 1
ATOM 2338 O O . LEU B 1 119 ? 1.618 14.312 14.383 1 84 119 LEU B O 1
ATOM 2342 N N . GLU B 1 120 ? 3.424 13.227 13.555 1 84.5 120 GLU B N 1
ATOM 2343 C CA . GLU B 1 120 ? 4.184 13.406 14.789 1 84.5 120 GLU B CA 1
ATOM 2344 C C . GLU B 1 120 ? 4.77 14.812 14.875 1 84.5 120 GLU B C 1
ATOM 2346 O O . GLU B 1 120 ? 4.809 15.414 15.953 1 84.5 120 GLU B O 1
ATOM 2351 N N . LYS B 1 121 ? 5.188 15.359 13.711 1 78.62 121 LYS B N 1
ATOM 2352 C CA . LYS B 1 121 ? 5.996 16.578 13.766 1 78.62 121 LYS B CA 1
ATOM 2353 C C . LYS B 1 121 ? 5.258 17.75 13.141 1 78.62 121 LYS B C 1
ATOM 2355 O O . LYS B 1 121 ? 5.66 18.906 13.312 1 78.62 121 LYS B O 1
ATOM 2360 N N . GLY B 1 122 ? 4.234 17.406 12.383 1 74 122 GLY B N 1
ATOM 2361 C CA . GLY B 1 122 ? 3.504 18.469 11.711 1 74 122 GLY B CA 1
ATOM 2362 C C . GLY B 1 122 ? 4.301 19.141 10.602 1 74 122 GLY B C 1
ATOM 2363 O O . GLY B 1 122 ? 4.844 18.469 9.727 1 74 122 GLY B O 1
ATOM 2364 N N . GLU B 1 123 ? 4.379 20.438 10.539 1 64.06 123 GLU B N 1
ATOM 2365 C CA . GLU B 1 123 ? 5.047 21.219 9.5 1 64.06 123 GLU B CA 1
ATOM 2366 C C . GLU B 1 123 ? 6.551 20.953 9.492 1 64.06 123 GLU B C 1
ATOM 2368 O O . GLU B 1 123 ? 7.199 21.031 8.453 1 64.06 123 GLU B O 1
ATOM 2373 N N . GLY B 1 124 ? 7.07 20.594 10.578 1 71.31 124 GLY B N 1
ATOM 2374 C CA . GLY B 1 124 ? 8.492 20.312 10.648 1 71.31 124 GLY B CA 1
ATOM 2375 C C . GLY B 1 124 ? 8.875 19 9.977 1 71.31 124 GLY B C 1
ATOM 2376 O O . GLY B 1 124 ? 10.055 18.734 9.75 1 71.31 124 GLY B O 1
ATOM 2377 N N . ALA B 1 125 ? 7.883 18.297 9.578 1 78.06 125 ALA B N 1
ATOM 2378 C CA . ALA B 1 125 ? 8.141 16.969 9.031 1 78.06 125 ALA B CA 1
ATOM 2379 C C . ALA B 1 125 ? 8.828 17.062 7.672 1 78.06 125 ALA B C 1
ATOM 2381 O O . ALA B 1 125 ? 9.594 16.172 7.293 1 78.06 125 ALA B O 1
ATOM 2382 N N . GLU B 1 126 ? 8.672 18.141 6.98 1 79.38 126 GLU B N 1
ATOM 2383 C CA . GLU B 1 126 ? 9.219 18.281 5.633 1 79.38 126 GLU B CA 1
ATOM 2384 C C . GLU B 1 126 ? 10.742 18.312 5.656 1 79.38 126 GLU B C 1
ATOM 2386 O O . GLU B 1 126 ? 11.398 17.906 4.691 1 79.38 126 GLU B O 1
ATOM 2391 N N . SER B 1 127 ? 11.297 18.75 6.797 1 86.5 127 SER B N 1
ATOM 2392 C CA . SER B 1 127 ? 12.742 18.922 6.875 1 86.5 127 SER B CA 1
ATOM 2393 C C . SER B 1 127 ? 13.406 17.703 7.52 1 86.5 127 SER B C 1
ATOM 2395 O O . SER B 1 127 ? 14.633 17.609 7.547 1 86.5 127 SER B O 1
ATOM 2397 N N . ILE B 1 128 ? 12.594 16.797 7.977 1 91.94 128 ILE B N 1
ATOM 2398 C CA . ILE B 1 128 ? 13.117 15.578 8.57 1 91.94 128 ILE B CA 1
ATOM 2399 C C . ILE B 1 128 ? 13.875 14.773 7.516 1 91.94 128 ILE B C 1
ATOM 2401 O O . ILE B 1 128 ? 13.445 14.688 6.363 1 91.94 128 ILE B O 1
ATOM 2405 N N . ARG B 1 129 ? 15.008 14.234 7.977 1 97.25 129 ARG B N 1
ATOM 2406 C CA . ARG B 1 129 ? 15.82 13.445 7.059 1 97.25 129 ARG B CA 1
ATOM 2407 C C . ARG B 1 129 ? 15.367 11.984 7.051 1 97.25 129 ARG B C 1
ATOM 2409 O O . ARG B 1 129 ? 14.898 11.469 8.07 1 97.25 129 ARG B O 1
ATOM 2416 N N . VAL B 1 130 ? 15.586 11.32 5.941 1 98.06 130 VAL B N 1
ATOM 2417 C CA . VAL B 1 130 ? 15.188 9.93 5.738 1 98.06 130 VAL B CA 1
ATOM 2418 C C . VAL B 1 130 ? 15.789 9.055 6.836 1 98.06 130 VAL B C 1
ATOM 2420 O O . VAL B 1 130 ? 15.109 8.172 7.375 1 98.06 130 VAL B O 1
ATOM 2423 N N . ARG B 1 131 ? 16.969 9.305 7.262 1 98 131 ARG B N 1
ATOM 2424 C CA . ARG B 1 131 ? 17.672 8.492 8.258 1 98 131 ARG B CA 1
ATOM 2425 C C . ARG B 1 131 ? 16.906 8.461 9.57 1 98 131 ARG B C 1
ATOM 2427 O O . ARG B 1 131 ? 17.062 7.539 10.375 1 98 131 ARG B O 1
ATOM 2434 N N . GLU B 1 132 ? 16.094 9.477 9.805 1 96.94 132 GLU B N 1
ATOM 2435 C CA . GLU B 1 132 ? 15.375 9.602 11.078 1 96.94 132 GLU B CA 1
ATOM 2436 C C . GLU B 1 132 ? 14.086 8.781 11.07 1 96.94 132 GLU B C 1
ATOM 2438 O O . GLU B 1 132 ? 13.484 8.562 12.125 1 96.94 132 GLU B O 1
ATOM 2443 N N . VAL B 1 133 ? 13.68 8.336 9.891 1 96.75 133 VAL B N 1
ATOM 2444 C CA . VAL B 1 133 ? 12.367 7.691 9.852 1 96.75 133 VAL B CA 1
ATOM 2445 C C . VAL B 1 133 ? 12.477 6.344 9.141 1 96.75 133 VAL B C 1
ATOM 2447 O O . VAL B 1 133 ? 11.57 5.516 9.227 1 96.75 133 VAL B O 1
ATOM 2450 N N . MET B 1 134 ? 13.531 6.074 8.422 1 97.62 134 MET B N 1
ATOM 2451 C CA . MET B 1 134 ? 13.648 4.871 7.598 1 97.62 134 MET B CA 1
ATOM 2452 C C . MET B 1 134 ? 13.695 3.621 8.469 1 97.62 134 MET B C 1
ATOM 2454 O O . MET B 1 134 ? 14.109 3.68 9.625 1 97.62 134 MET B O 1
ATOM 2458 N N . GLY B 1 135 ? 13.172 2.533 7.938 1 97.62 135 GLY B N 1
ATOM 2459 C CA . GLY B 1 135 ? 13.312 1.229 8.562 1 97.62 135 GLY B CA 1
ATOM 2460 C C . GLY B 1 135 ? 14.453 0.409 7.996 1 97.62 135 GLY B C 1
ATOM 2461 O O . GLY B 1 135 ? 15.359 0.954 7.359 1 97.62 135 GLY B O 1
ATOM 2462 N N . ASP B 1 136 ? 14.414 -0.881 8.273 1 97.62 136 ASP B N 1
ATOM 2463 C CA . ASP B 1 136 ? 15.414 -1.811 7.75 1 97.62 136 ASP B CA 1
ATOM 2464 C C . ASP B 1 136 ? 15.312 -1.919 6.227 1 97.62 136 ASP B C 1
ATOM 2466 O O . ASP B 1 136 ? 14.273 -1.604 5.645 1 97.62 136 ASP B O 1
ATOM 2470 N N . PRO B 1 137 ? 16.422 -2.336 5.613 1 98.25 137 PRO B N 1
ATOM 2471 C CA . PRO B 1 137 ? 16.344 -2.57 4.172 1 98.25 137 PRO B CA 1
ATOM 2472 C C . PRO B 1 137 ? 15.289 -3.613 3.803 1 98.25 137 PRO B C 1
ATOM 2474 O O . PRO B 1 137 ? 15.047 -4.551 4.57 1 98.25 137 PRO B O 1
ATOM 2477 N N . PHE B 1 138 ? 14.68 -3.422 2.619 1 98.44 138 PHE B N 1
ATOM 2478 C CA . PHE B 1 138 ? 13.789 -4.449 2.098 1 98.44 138 PHE B CA 1
ATOM 2479 C C . PHE B 1 138 ? 14.547 -5.742 1.825 1 98.44 138 PHE B C 1
ATOM 2481 O O . PHE B 1 138 ? 15.75 -5.711 1.537 1 98.44 138 PHE B O 1
ATOM 2488 N N . PRO B 1 139 ? 13.875 -6.852 1.844 1 98.56 139 PRO B N 1
ATOM 2489 C CA . PRO B 1 139 ? 14.555 -8.102 1.499 1 98.56 139 PRO B CA 1
ATOM 2490 C C . PRO B 1 139 ? 14.992 -8.148 0.037 1 98.56 139 PRO B C 1
ATOM 2492 O O . PRO B 1 139 ? 14.398 -7.477 -0.811 1 98.56 139 PRO B O 1
ATOM 2495 N N . VAL B 1 140 ? 16.047 -8.992 -0.193 1 98.5 140 VAL B N 1
ATOM 2496 C CA . VAL B 1 140 ? 16.609 -9.094 -1.532 1 98.5 140 VAL B CA 1
ATOM 2497 C C . VAL B 1 140 ? 16.5 -10.523 -2.037 1 98.5 140 VAL B C 1
ATOM 2499 O O . VAL B 1 140 ? 16.578 -11.477 -1.255 1 98.5 140 VAL B O 1
ATOM 2502 N N . VAL B 1 141 ? 16.297 -10.68 -3.334 1 97.94 141 VAL B N 1
ATOM 2503 C CA . VAL B 1 141 ? 16.297 -11.984 -3.975 1 97.94 141 VAL B CA 1
ATOM 2504 C C . VAL B 1 141 ? 17.078 -11.922 -5.285 1 97.94 141 VAL B C 1
ATOM 2506 O O . VAL B 1 141 ? 17.344 -10.836 -5.801 1 97.94 141 VAL B O 1
ATOM 2509 N N . ASP B 1 142 ? 17.375 -13.125 -5.738 1 97 142 ASP B N 1
ATOM 2510 C CA . ASP B 1 142 ? 17.984 -13.219 -7.055 1 97 142 ASP B CA 1
ATOM 2511 C C . ASP B 1 142 ? 16.953 -13.055 -8.164 1 97 142 ASP B C 1
ATOM 2513 O O . ASP B 1 142 ? 15.758 -13.32 -7.957 1 97 142 ASP B O 1
ATOM 2517 N N . PRO B 1 143 ? 17.438 -12.609 -9.391 1 96.69 143 PRO B N 1
ATOM 2518 C CA . PRO B 1 143 ? 16.516 -12.477 -10.508 1 96.69 143 PRO B CA 1
ATOM 2519 C C . PRO B 1 143 ? 15.797 -13.781 -10.836 1 96.69 143 PRO B C 1
ATOM 2521 O O . PRO B 1 143 ? 14.672 -13.766 -11.352 1 96.69 143 PRO B O 1
ATOM 2524 N N . GLU B 1 144 ? 16.344 -14.891 -10.445 1 92.81 144 GLU B N 1
ATOM 2525 C CA . GLU B 1 144 ? 15.797 -16.188 -10.812 1 92.81 144 GLU B CA 1
ATOM 2526 C C . GLU B 1 144 ? 14.875 -16.719 -9.719 1 92.81 144 GLU B C 1
ATOM 2528 O O . GLU B 1 144 ? 14.242 -17.766 -9.891 1 92.81 144 GLU B O 1
ATOM 2533 N N . GLU B 1 145 ? 14.906 -16.016 -8.617 1 92.62 145 GLU B N 1
ATOM 2534 C CA . GLU B 1 145 ? 14.031 -16.469 -7.539 1 92.62 145 GLU B CA 1
ATOM 2535 C C . GLU B 1 145 ? 12.586 -16.578 -8.008 1 92.62 145 GLU B C 1
ATOM 2537 O O . GLU B 1 145 ? 12.141 -15.781 -8.844 1 92.62 145 GLU B O 1
ATOM 2542 N N . SER B 1 146 ? 11.812 -17.516 -7.516 1 89.38 146 SER B N 1
ATOM 2543 C CA . SER B 1 146 ? 10.422 -17.734 -7.918 1 89.38 146 SER B CA 1
ATOM 2544 C C . SER B 1 146 ? 9.508 -16.656 -7.355 1 89.38 146 SER B C 1
ATOM 2546 O O . SER B 1 146 ? 9.727 -16.156 -6.246 1 89.38 146 SER B O 1
ATOM 2548 N N . VAL B 1 147 ? 8.438 -16.406 -8.047 1 91.38 147 VAL B N 1
ATOM 2549 C CA . VAL B 1 147 ? 7.449 -15.438 -7.613 1 91.38 147 VAL B CA 1
ATOM 2550 C C . VAL B 1 147 ? 6.766 -15.922 -6.336 1 91.38 147 VAL B C 1
ATOM 2552 O O . VAL B 1 147 ? 6.344 -15.109 -5.504 1 91.38 147 VAL B O 1
ATOM 2555 N N . ASN B 1 148 ? 6.719 -17.188 -6.125 1 87.12 148 ASN B N 1
ATOM 2556 C CA . ASN B 1 148 ? 6.125 -17.719 -4.902 1 87.12 148 ASN B CA 1
ATOM 2557 C C . ASN B 1 148 ? 6.922 -17.312 -3.666 1 87.12 148 ASN B C 1
ATOM 2559 O O . ASN B 1 148 ? 6.34 -16.906 -2.654 1 87.12 148 ASN B O 1
ATOM 2563 N N . VAL B 1 149 ? 8.227 -17.422 -3.846 1 90.31 149 VAL B N 1
ATOM 2564 C CA . VAL B 1 149 ? 9.086 -17.016 -2.742 1 90.31 149 VAL B CA 1
ATOM 2565 C C . VAL B 1 149 ? 8.961 -15.508 -2.523 1 90.31 149 VAL B C 1
ATOM 2567 O O . VAL B 1 149 ? 8.828 -15.047 -1.385 1 90.31 149 VAL B O 1
ATOM 2570 N N . VAL B 1 150 ? 8.945 -14.789 -3.621 1 95.5 150 VAL B N 1
ATOM 2571 C CA . VAL B 1 150 ? 8.789 -13.336 -3.551 1 95.5 150 VAL B CA 1
ATOM 2572 C C . VAL B 1 150 ? 7.461 -12.992 -2.875 1 95.5 150 VAL B C 1
ATOM 2574 O O . VAL B 1 150 ? 7.414 -12.125 -2 1 95.5 150 VAL B O 1
ATOM 2577 N N . SER B 1 151 ? 6.414 -13.656 -3.217 1 94 151 SER B N 1
ATOM 2578 C CA . SER B 1 151 ? 5.086 -13.398 -2.676 1 94 151 SER B CA 1
ATOM 2579 C C . SER B 1 151 ? 5.047 -13.641 -1.17 1 94 151 SER B C 1
ATOM 2581 O O . SER B 1 151 ? 4.414 -12.883 -0.432 1 94 151 SER B O 1
ATOM 2583 N N . LYS B 1 152 ? 5.703 -14.633 -0.745 1 94.38 152 LYS B N 1
ATOM 2584 C CA . LYS B 1 152 ? 5.766 -14.914 0.687 1 94.38 152 LYS B CA 1
ATOM 2585 C C . LYS B 1 152 ? 6.461 -13.789 1.441 1 94.38 152 LYS B C 1
ATOM 2587 O O . LYS B 1 152 ? 6.008 -13.383 2.514 1 94.38 152 LYS B O 1
ATOM 2592 N N . LEU B 1 153 ? 7.543 -13.305 0.896 1 97.44 153 LEU B N 1
ATOM 2593 C CA . LEU B 1 153 ? 8.258 -12.18 1.503 1 97.44 153 LEU B CA 1
ATOM 2594 C C . LEU B 1 153 ? 7.375 -10.938 1.558 1 97.44 153 LEU B C 1
ATOM 2596 O O . LEU B 1 153 ? 7.422 -10.18 2.529 1 97.44 153 LEU B O 1
ATOM 2600 N N . LEU B 1 154 ? 6.531 -10.766 0.531 1 97.75 154 LEU B N 1
ATOM 2601 C CA . LEU B 1 154 ? 5.688 -9.578 0.412 1 97.75 154 LEU B CA 1
ATOM 2602 C C . LEU B 1 154 ? 4.547 -9.617 1.423 1 97.75 154 LEU B C 1
ATOM 2604 O O . LEU B 1 154 ? 3.891 -8.602 1.663 1 97.75 154 LEU B O 1
ATOM 2608 N N . MET B 1 155 ? 4.32 -10.773 2.066 1 96.31 155 MET B N 1
ATOM 2609 C CA . MET B 1 155 ? 3.322 -10.836 3.131 1 96.31 155 MET B CA 1
ATOM 2610 C C . MET B 1 155 ? 3.801 -10.086 4.367 1 96.31 155 MET B C 1
ATOM 2612 O O . MET B 1 155 ? 2.99 -9.578 5.145 1 96.31 155 MET B O 1
ATOM 2616 N N . GLU B 1 156 ? 5.102 -9.945 4.402 1 96.88 156 GLU B N 1
ATOM 2617 C CA . GLU B 1 156 ? 5.664 -9.359 5.617 1 96.88 156 GLU B CA 1
ATOM 2618 C C . GLU B 1 156 ? 6.387 -8.047 5.316 1 96.88 156 GLU B C 1
ATOM 2620 O O . GLU B 1 156 ? 6.793 -7.336 6.234 1 96.88 156 GLU B O 1
ATOM 2625 N N . HIS B 1 157 ? 6.602 -7.797 4.09 1 98 157 HIS B N 1
ATOM 2626 C CA . HIS B 1 157 ? 7.363 -6.617 3.695 1 98 157 HIS B CA 1
ATOM 2627 C C . HIS B 1 157 ? 6.66 -5.852 2.582 1 98 157 HIS B C 1
ATOM 2629 O O . HIS B 1 157 ? 5.992 -6.449 1.735 1 98 157 HIS B O 1
ATOM 2635 N N . PRO B 1 158 ? 6.848 -4.566 2.537 1 97.44 158 PRO B N 1
ATOM 2636 C CA . PRO B 1 158 ? 6.16 -3.758 1.528 1 97.44 158 PRO B CA 1
ATOM 2637 C C . PRO B 1 158 ? 6.738 -3.947 0.128 1 97.44 158 PRO B C 1
ATOM 2639 O O . PRO B 1 158 ? 6.055 -3.691 -0.866 1 97.44 158 PRO B O 1
ATOM 2642 N N . ALA B 1 159 ? 8 -4.375 0.106 1 98.5 159 ALA B N 1
ATOM 2643 C CA . ALA B 1 159 ? 8.68 -4.57 -1.175 1 98.5 159 ALA B CA 1
ATOM 2644 C C . ALA B 1 159 ? 9.812 -5.582 -1.046 1 98.5 159 ALA B C 1
ATOM 2646 O O . ALA B 1 159 ? 10.258 -5.891 0.063 1 98.5 159 ALA B O 1
ATOM 2647 N N . VAL B 1 160 ? 10.203 -6.105 -2.213 1 98.69 160 VAL B N 1
ATOM 2648 C CA . VAL B 1 160 ? 11.359 -6.98 -2.352 1 98.69 160 VAL B CA 1
ATOM 2649 C C . VAL B 1 160 ? 12.273 -6.465 -3.467 1 98.69 160 VAL B C 1
ATOM 2651 O O . VAL B 1 160 ? 11.797 -6.094 -4.543 1 98.69 160 VAL B O 1
ATOM 2654 N N . LEU B 1 161 ? 13.531 -6.441 -3.162 1 98.81 161 LEU B N 1
ATOM 2655 C CA . LEU B 1 161 ? 14.492 -5.988 -4.164 1 98.81 161 LEU B CA 1
ATOM 2656 C C . LEU B 1 161 ? 15.109 -7.168 -4.898 1 98.81 161 LEU B C 1
ATOM 2658 O O . LEU B 1 161 ? 15.336 -8.227 -4.305 1 98.81 161 LEU B O 1
ATOM 2662 N N . VAL B 1 162 ? 15.344 -7 -6.168 1 98.69 162 VAL B N 1
ATOM 2663 C CA . VAL B 1 162 ? 16.062 -7.977 -6.984 1 98.69 162 VAL B CA 1
ATOM 2664 C C . VAL B 1 162 ? 17.5 -7.523 -7.199 1 98.69 162 VAL B C 1
ATOM 2666 O O . VAL B 1 162 ? 17.734 -6.418 -7.691 1 98.69 162 VAL B O 1
ATOM 2669 N N . VAL B 1 163 ? 18.391 -8.367 -6.793 1 98.19 163 VAL B N 1
ATOM 2670 C CA . VAL B 1 163 ? 19.797 -8.016 -6.871 1 98.19 163 VAL B CA 1
ATOM 2671 C C . VAL B 1 163 ? 20.531 -9.016 -7.77 1 98.19 163 VAL B C 1
ATOM 2673 O O . VAL B 1 163 ? 20.375 -10.227 -7.613 1 98.19 163 VAL B O 1
ATOM 2676 N N . GLN B 1 164 ? 21.188 -8.531 -8.711 1 96.31 164 GLN B N 1
ATOM 2677 C CA . GLN B 1 164 ? 22.078 -9.297 -9.57 1 96.31 164 GLN B CA 1
ATOM 2678 C C . GLN B 1 164 ? 23.531 -8.891 -9.344 1 96.31 164 GLN B C 1
ATOM 2680 O O . GLN B 1 164 ? 23.922 -7.773 -9.688 1 96.31 164 GLN B O 1
ATOM 2685 N N . GLY B 1 165 ? 24.297 -9.859 -8.758 1 92.81 165 GLY B N 1
ATOM 2686 C CA . GLY B 1 165 ? 25.625 -9.453 -8.305 1 92.81 165 GLY B CA 1
ATOM 2687 C C . GLY B 1 165 ? 25.578 -8.422 -7.191 1 92.81 165 GLY B C 1
ATOM 2688 O O . GLY B 1 165 ? 25.047 -8.68 -6.113 1 92.81 165 GLY B O 1
ATOM 2689 N N . GLU B 1 166 ? 26.094 -7.195 -7.422 1 90.62 166 GLU B N 1
ATOM 2690 C CA . GLU B 1 166 ? 26.109 -6.152 -6.398 1 90.62 166 GLU B CA 1
ATOM 2691 C C . GLU B 1 166 ? 25.141 -5.027 -6.75 1 90.62 166 GLU B C 1
ATOM 2693 O O . GLU B 1 166 ? 25.078 -4.008 -6.059 1 90.62 166 GLU B O 1
ATOM 2698 N N . LYS B 1 167 ? 24.375 -5.281 -7.73 1 95.12 167 LYS B N 1
ATOM 2699 C CA . LYS B 1 167 ? 23.531 -4.199 -8.227 1 95.12 167 LYS B CA 1
ATOM 2700 C C . LYS B 1 167 ? 22.062 -4.5 -7.988 1 95.12 167 LYS B C 1
ATOM 2702 O O . LYS B 1 167 ? 21.594 -5.605 -8.273 1 95.12 167 LYS B O 1
ATOM 2707 N N . VAL B 1 168 ? 21.422 -3.553 -7.422 1 97.69 168 VAL B N 1
ATOM 2708 C CA . VAL B 1 168 ? 19.969 -3.633 -7.348 1 97.69 168 VAL B CA 1
ATOM 2709 C C . VAL B 1 168 ? 19.359 -3.383 -8.727 1 97.69 168 VAL B C 1
ATOM 2711 O O . VAL B 1 168 ? 19.516 -2.295 -9.289 1 97.69 168 VAL B O 1
ATOM 2714 N N . VAL B 1 169 ? 18.594 -4.402 -9.25 1 97.81 169 VAL B N 1
ATOM 2715 C CA . VAL B 1 169 ? 18.188 -4.297 -10.648 1 97.81 169 VAL B CA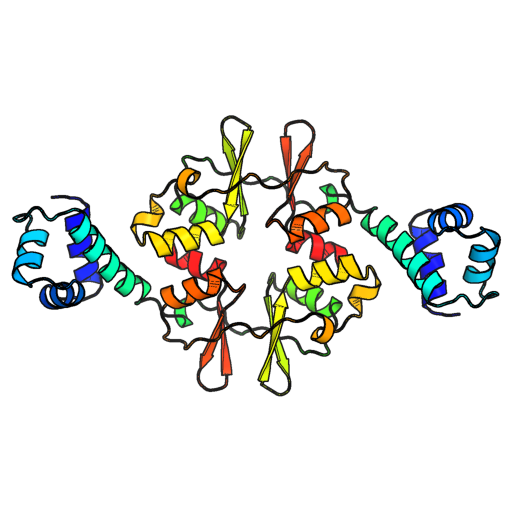 1
ATOM 2716 C C . VAL B 1 169 ? 16.656 -4.164 -10.727 1 97.81 169 VAL B C 1
ATOM 2718 O O . VAL B 1 169 ? 16.109 -3.898 -11.797 1 97.81 169 VAL B O 1
ATOM 2721 N N . GLY B 1 170 ? 15.969 -4.387 -9.648 1 98.5 170 GLY B N 1
ATOM 2722 C CA . GLY B 1 170 ? 14.523 -4.273 -9.703 1 98.5 170 GLY B CA 1
ATOM 2723 C C . GLY B 1 170 ? 13.875 -4.234 -8.328 1 98.5 170 GLY B C 1
ATOM 2724 O O . GLY B 1 170 ? 14.547 -4.449 -7.316 1 98.5 170 GLY B O 1
ATOM 2725 N N . ILE B 1 171 ? 12.609 -3.912 -8.305 1 98.69 171 ILE B N 1
ATOM 2726 C CA . ILE B 1 171 ? 11.789 -3.895 -7.094 1 98.69 171 ILE B CA 1
ATOM 2727 C C . ILE B 1 171 ? 10.422 -4.516 -7.387 1 98.69 171 ILE B C 1
ATOM 2729 O O . ILE B 1 171 ? 9.867 -4.332 -8.469 1 98.69 171 ILE B O 1
ATOM 2733 N N . ILE B 1 172 ? 9.922 -5.316 -6.43 1 98.12 172 ILE B N 1
ATOM 2734 C CA . ILE B 1 172 ? 8.648 -6.016 -6.582 1 98.12 172 ILE B CA 1
ATOM 2735 C C . ILE B 1 172 ? 7.73 -5.676 -5.41 1 98.12 172 ILE B C 1
ATOM 2737 O O . ILE B 1 172 ? 8.148 -5.719 -4.254 1 98.12 172 ILE B O 1
ATOM 2741 N N . THR B 1 173 ? 6.508 -5.25 -5.688 1 97.25 173 THR B N 1
ATOM 2742 C CA . THR B 1 173 ? 5.469 -5.055 -4.684 1 97.25 173 THR B CA 1
ATOM 2743 C C . THR B 1 173 ? 4.328 -6.051 -4.879 1 97.25 173 THR B C 1
ATOM 2745 O O . THR B 1 173 ? 4.336 -6.824 -5.84 1 97.25 173 THR B O 1
ATOM 2748 N N . LYS B 1 174 ? 3.387 -5.969 -3.961 1 96.38 174 LYS B N 1
ATOM 2749 C CA . LYS B 1 174 ? 2.244 -6.871 -4.066 1 96.38 174 LYS B CA 1
ATOM 2750 C C . LYS B 1 174 ? 1.468 -6.625 -5.355 1 96.38 174 LYS B C 1
ATOM 2752 O O . LYS B 1 174 ? 0.941 -7.562 -5.961 1 96.38 174 LYS B O 1
ATOM 2757 N N . GLN B 1 175 ? 1.444 -5.414 -5.785 1 93.5 175 GLN B N 1
ATOM 2758 C CA . GLN B 1 175 ? 0.754 -5.094 -7.031 1 93.5 175 GLN B CA 1
ATOM 2759 C C . GLN B 1 175 ? 1.4 -5.809 -8.211 1 93.5 175 GLN B C 1
ATOM 2761 O O . GLN B 1 175 ? 0.708 -6.25 -9.133 1 93.5 175 GLN B O 1
ATOM 2766 N N . ASP B 1 176 ? 2.631 -5.969 -8.219 1 94.19 176 ASP B N 1
ATOM 2767 C CA . ASP B 1 176 ? 3.365 -6.598 -9.312 1 94.19 176 ASP B CA 1
ATOM 2768 C C . ASP B 1 176 ? 3.039 -8.086 -9.414 1 94.19 176 ASP B C 1
ATOM 2770 O O . ASP B 1 176 ? 2.85 -8.609 -10.508 1 94.19 176 ASP B O 1
ATOM 2774 N N . VAL B 1 177 ? 3.012 -8.742 -8.227 1 92.38 177 VAL B N 1
ATOM 2775 C CA . VAL B 1 177 ? 2.814 -10.188 -8.258 1 92.38 177 VAL B CA 1
ATOM 2776 C C . VAL B 1 177 ? 1.347 -10.5 -8.539 1 92.38 177 VAL B C 1
ATOM 2778 O O . VAL B 1 177 ? 1.031 -11.516 -9.164 1 92.38 177 VAL B O 1
ATOM 2781 N N . MET B 1 178 ? 0.468 -9.664 -8.031 1 89.56 178 MET B N 1
ATOM 2782 C CA . MET B 1 178 ? -0.957 -9.883 -8.266 1 89.56 178 MET B CA 1
ATOM 2783 C C . MET B 1 178 ? -1.259 -9.922 -9.758 1 89.56 178 MET B C 1
ATOM 2785 O O . MET B 1 178 ? -2.061 -10.734 -10.219 1 89.56 178 MET B O 1
ATOM 2789 N N . ARG B 1 179 ? -0.63 -9.094 -10.523 1 79 179 ARG B N 1
ATOM 2790 C CA . ARG B 1 179 ? -0.812 -9.023 -11.969 1 79 179 ARG B CA 1
ATOM 2791 C C . ARG B 1 179 ? -0.467 -10.359 -12.625 1 79 179 ARG B C 1
ATOM 2793 O O . ARG B 1 179 ? -1.046 -10.711 -13.656 1 79 179 ARG B O 1
ATOM 2800 N N . PHE B 1 180 ? 0.417 -11.078 -12.055 1 74.69 180 PHE B N 1
ATOM 2801 C CA . PHE B 1 180 ? 0.921 -12.305 -12.672 1 74.69 180 PHE B CA 1
ATOM 2802 C C . PHE B 1 180 ? 0.208 -13.523 -12.109 1 74.69 180 PHE B C 1
ATOM 2804 O O . PHE B 1 180 ? 0.089 -14.547 -12.789 1 74.69 180 PHE B O 1
ATOM 2811 N N . LEU B 1 181 ? -0.252 -13.352 -10.852 1 70.75 181 LEU B N 1
ATOM 2812 C CA . LEU B 1 181 ? -0.846 -14.516 -10.195 1 70.75 181 LEU B CA 1
ATOM 2813 C C . LEU B 1 181 ? -2.285 -14.719 -10.656 1 70.75 181 LEU B C 1
ATOM 2815 O O . LEU B 1 181 ? -2.816 -15.828 -10.562 1 70.75 181 LEU B O 1
ATOM 2819 N N . THR B 1 182 ? -2.895 -13.688 -11.109 1 64.88 182 THR B N 1
ATOM 2820 C CA . THR B 1 182 ? -4.301 -13.844 -11.461 1 64.88 182 THR B CA 1
ATOM 2821 C C . THR B 1 182 ? -4.465 -14.031 -12.969 1 64.88 182 THR B C 1
ATOM 2823 O O . THR B 1 182 ? -5.586 -14.086 -13.477 1 64.88 182 THR B O 1
ATOM 2826 N N . LYS B 1 183 ? -3.379 -14.102 -13.758 1 59.66 183 LYS B N 1
ATOM 2827 C CA . LYS B 1 183 ? -3.473 -14.406 -15.18 1 59.66 183 LYS B CA 1
ATOM 2828 C C . LYS B 1 183 ? -3.594 -15.914 -15.406 1 59.66 183 LYS B C 1
ATOM 2830 O O . LYS B 1 183 ? -3.078 -16.703 -14.625 1 59.66 183 LYS B O 1
#

Secondary structure (DSSP, 8-state):
--HHHHHHHHHHHHTT--HHHHHHHHTS-HHHHHHHHTT-S---HHHHHHHHHHHHHHHHTTSBHHHH-BSSPP-B-TTSBHHHHHHHHHHHT-SEEEEEETTEEEEEEEHHHHHHHHHHHGGGGGG-BGGGT-BSPPPEE-TTSBHHHHHHHHTT-S-EEEEETTEEEEEE-HHHHHHHH--/--HHHHHHHHHHHHTT--HHHHHHHHTS-HHHHHHHHTT-S---HHHHHHHHHHHHHHHHTTSBHHHH-BSSPP-B-TTSBHHHHHHHHHHHT-SEEEEEETTEEEEEEEHHHHHHHHHHHGGGGGG-BGGGT-BSPPPEE-TTSBHHHHHHHHTT-S-EEEEETTEEEEEE-HHHHHHHH--

Solvent-accessible surface area (backbone atoms only — not comparable to full-atom values): 19592 Å² total; per-residue (Å²): 123,58,70,65,42,57,47,47,49,50,52,32,53,74,71,68,44,51,58,56,54,50,13,60,72,66,70,51,54,40,67,56,46,52,31,36,64,70,62,74,42,90,72,55,66,69,57,55,52,48,48,48,48,54,49,35,49,48,51,42,47,61,40,29,36,61,78,50,35,43,68,81,66,68,71,43,41,47,77,39,32,39,35,57,50,46,49,49,27,60,74,68,69,46,57,73,33,46,23,39,52,95,89,31,81,67,12,24,42,38,49,66,46,52,47,50,41,33,73,74,51,38,80,60,26,43,69,36,38,34,64,80,60,42,46,68,51,60,52,74,40,46,45,72,37,26,40,55,61,52,50,58,51,44,74,78,32,82,38,37,34,26,35,58,91,87,39,76,58,20,38,33,40,60,72,40,50,43,63,61,68,62,102,124,58,70,66,41,57,46,47,50,50,51,32,55,75,71,69,46,49,58,56,54,51,12,62,73,68,69,51,56,39,67,55,46,52,31,36,64,70,62,74,43,88,74,56,67,69,56,55,50,47,48,47,49,55,49,35,48,49,51,43,45,61,40,29,35,61,78,49,36,43,67,80,64,68,70,44,40,48,76,39,31,38,35,57,50,47,49,49,27,60,76,68,69,49,57,72,32,46,23,39,54,96,89,32,81,67,12,23,43,38,49,66,45,53,48,50,40,32,73,74,51,38,78,59,25,44,70,38,38,34,64,80,59,43,47,67,51,60,53,73,41,46,45,72,37,28,40,55,60,52,52,57,52,42,75,78,32,82,39,37,33,24,35,58,91,88,38,76,55,22,39,33,41,60,71,40,51,42,64,60,69,62,103

Nearest PDB structures (foldseek):
  2p9m-assembly2_D  TM=8.653E-01  e=7.394E-09  Methanocaldococcus jannaschii DSM 2661
  4l28-assembly1_A  TM=7.723E-01  e=2.214E-08  Homo sapiens
  4pcu-assembly1_A  TM=8.436E-01  e=1.869E-07  Homo sapiens
  4l28-assembly2_D  TM=7.706E-01  e=4.329E-08  Homo sapiens
  4l28-assembly1_C  TM=6.292E-01  e=6.632E-08  Homo sapiens

Organism: Archaeoglobus fulgidus (strain ATCC 49558 / DSM 4304 / JCM 9628 / NBRC 100126 / VC-16) (NCBI:txid224325)

pLDDT: mean 90.22, std 9.43, range [54.31, 98.81]

Foldseek 3Di:
DPPLLCVLVVLCVVLVHQLCRLCVQLVHHSVVNVCSNVVNDDDDPVSSVSSVVSSVCSVLLQDFQLNLFDDDAAAAEQADFLLVVVVVCVVVVHFKHFYDDPLDGAFMDGVVLLVVQCVVPPPCRRGDGNNVRTHGGQAEDERSGGVVVLLVSQVPGQKYFYDDPSDTTGIDGPVRSVVVVVD/DPPLLCVLVVLCVVLVHQLCRLCVQLVHHSVVNVCSNVVNDDDDPVSSVSSVVSSVCSVLLQDFQLNLFDPDAAAAEQADFLLVVVVVCVVVVHFKHFYDDPLDGAFMDGVVLLVVLCVVPPPCRRNDGNNVRTHGGQAEDERSGGVVVLLVSLVPDQKYFYDDPSDTTGIDGPVRSVVVVVD

InterPro domains:
  IPR000644 CBS domain [PF00571] (68-119)
  IPR000644 CBS domain [PF00571] (130-181)
  IPR000644 CBS domain [PS51371] (69-126)
  IPR000644 CBS domain [SM00116] (72-119)
  IPR000644 CBS domain [SM00116] (137-182)
  IPR001387 Cro/C1-type, helix-turn-helix domain [PF01381] (8-56)
  IPR001387 Cro/C1-type, helix-turn-helix domain [PS50943] (8-56)
  IPR001387 Cro/C1-type, helix-turn-helix domain [SM00530] (7-58)
  IPR001387 Cro/C1-type, helix-turn-helix domain [cd00093] (6-56)
  IPR010982 Lambda repressor-like, DNA-binding domain superfamily [G3DSA:1.10.260.40] (1-59)
  IPR010982 Lambda repressor-like, DNA-binding domain superfamily [SSF47413] (6-56)
  IPR017158 Transcription regulator, CBS domain-containing, predicted [PIRSF037253] (1-182)
  IPR046342 CBS domain superfamily [G3DSA:3.10.580.10] (61-183)
  IPR046342 CBS domain superfamily [SSF54631] (65-182)
  IPR051257 Diverse Function CBS-Domain-Containing Protein [PTHR43080] (37-181)